Protein AF-0000000080741325 (afdb_homodimer)

Structure (mmCIF, N/CA/C/O backbone):
data_AF-0000000080741325-model_v1
#
loop_
_entity.id
_entity.type
_entity.pdbx_description
1 polymer 'Fucose-specific lectin'
#
loop_
_atom_site.group_PDB
_atom_site.id
_atom_site.type_symbol
_atom_site.label_atom_id
_atom_site.label_alt_id
_atom_site.label_comp_id
_atom_site.label_asym_id
_atom_site.label_entity_id
_atom_site.label_seq_id
_atom_site.pdbx_PDB_ins_code
_atom_site.Cartn_x
_atom_site.Cartn_y
_atom_site.Cartn_z
_atom_site.occupancy
_atom_site.B_iso_or_equiv
_atom_site.auth_seq_id
_atom_site.auth_comp_id
_atom_site.auth_asym_id
_atom_site.auth_atom_id
_atom_site.pdbx_PDB_model_num
ATOM 1 N N . MET A 1 1 ? -2.045 -1.582 7.844 1 96.25 1 MET A N 1
ATOM 2 C CA . MET A 1 1 ? -2.924 -0.639 7.156 1 96.25 1 MET A CA 1
ATOM 3 C C . MET A 1 1 ? -2.514 -0.473 5.699 1 96.25 1 MET A C 1
ATOM 5 O O . MET A 1 1 ? -1.326 -0.535 5.371 1 96.25 1 MET A O 1
ATOM 9 N N . VAL A 1 2 ? -3.506 -0.343 4.793 1 97.94 2 VAL A N 1
ATOM 10 C CA . VAL A 1 2 ? -3.248 -0.13 3.375 1 97.94 2 VAL A CA 1
ATOM 11 C C . VAL A 1 2 ? -4.367 0.713 2.766 1 97.94 2 VAL A C 1
ATOM 13 O O . VAL A 1 2 ? -5.539 0.524 3.092 1 97.94 2 VAL A O 1
ATOM 16 N N . ALA A 1 3 ? -3.984 1.661 1.901 1 97.94 3 ALA A N 1
ATOM 17 C CA . ALA A 1 3 ? -4.941 2.547 1.243 1 97.94 3 ALA A CA 1
ATOM 18 C C . ALA A 1 3 ? -4.891 2.379 -0.272 1 97.94 3 ALA A C 1
ATOM 20 O O . ALA A 1 3 ? -3.811 2.273 -0.856 1 97.94 3 ALA A O 1
ATOM 21 N N . VAL A 1 4 ? -6.035 2.359 -0.855 1 96 4 VAL A N 1
ATOM 22 C CA . VAL A 1 4 ? -6.094 2.256 -2.311 1 96 4 VAL A CA 1
ATOM 23 C C . VAL A 1 4 ? -7.023 3.33 -2.867 1 96 4 VAL A C 1
ATOM 25 O O . VAL A 1 4 ? -8 3.709 -2.221 1 96 4 VAL A O 1
ATOM 28 N N . ALA A 1 5 ? -6.711 3.766 -4.023 1 90.75 5 ALA A N 1
ATOM 29 C CA . ALA A 1 5 ? -7.555 4.73 -4.727 1 90.75 5 ALA A CA 1
ATOM 30 C C . ALA A 1 5 ? -8.477 4.027 -5.723 1 90.75 5 ALA A C 1
ATOM 32 O O . ALA A 1 5 ? -8.031 3.164 -6.484 1 90.75 5 ALA A O 1
ATOM 33 N N . GLN A 1 6 ? -9.688 4.48 -5.699 1 88.62 6 GLN A N 1
ATOM 34 C CA . GLN A 1 6 ? -10.656 3.99 -6.68 1 88.62 6 GLN A CA 1
ATOM 35 C C . GLN A 1 6 ? -10.695 4.891 -7.91 1 88.62 6 GLN A C 1
ATOM 37 O O . GLN A 1 6 ? -10.086 5.961 -7.922 1 88.62 6 GLN A O 1
ATOM 42 N N . ASN A 1 7 ? -11.383 4.449 -8.898 1 81.12 7 ASN A N 1
ATOM 43 C CA . ASN A 1 7 ? -11.422 5.172 -10.164 1 81.12 7 ASN A CA 1
ATOM 44 C C . ASN A 1 7 ? -12.031 6.562 -9.992 1 81.12 7 ASN A C 1
ATOM 46 O O . ASN A 1 7 ? -11.672 7.492 -10.719 1 81.12 7 ASN A O 1
ATOM 50 N N . ASP A 1 8 ? -12.883 6.668 -9.086 1 82.12 8 ASP A N 1
ATOM 51 C CA . ASP A 1 8 ? -13.562 7.945 -8.898 1 82.12 8 ASP A CA 1
ATOM 52 C C . ASP A 1 8 ? -12.742 8.883 -8.016 1 82.12 8 ASP A C 1
ATOM 54 O O . ASP A 1 8 ? -13.18 9.992 -7.699 1 82.12 8 ASP A O 1
ATOM 58 N N . GLY A 1 9 ? -11.617 8.383 -7.562 1 84.19 9 GLY A N 1
ATOM 59 C CA . GLY A 1 9 ? -10.75 9.203 -6.734 1 84.19 9 GLY A CA 1
ATOM 60 C C . GLY A 1 9 ? -10.945 8.969 -5.246 1 84.19 9 GLY A C 1
ATOM 61 O O . GLY A 1 9 ? -10.133 9.414 -4.434 1 84.19 9 GLY A O 1
ATOM 62 N N . ASN A 1 10 ? -11.992 8.258 -4.914 1 90 10 ASN A N 1
ATOM 63 C CA . ASN A 1 10 ? -12.203 7.934 -3.506 1 90 10 ASN A CA 1
ATOM 64 C C . ASN A 1 10 ? -11.172 6.93 -3.002 1 90 10 ASN A C 1
ATOM 66 O O . ASN A 1 10 ? -10.602 6.176 -3.791 1 90 10 ASN A O 1
ATOM 70 N N . THR A 1 11 ? -10.969 7.027 -1.754 1 94.75 11 THR A N 1
ATOM 71 C CA . THR A 1 11 ? -9.984 6.145 -1.136 1 94.75 11 THR A CA 1
ATOM 72 C C . THR A 1 11 ? -10.672 5.098 -0.259 1 94.75 11 THR A C 1
ATOM 74 O O . THR A 1 11 ? -11.633 5.41 0.445 1 94.75 11 THR A O 1
ATOM 77 N N . ILE A 1 12 ? -10.227 3.91 -0.344 1 97.5 12 ILE A N 1
ATOM 78 C CA . ILE A 1 12 ? -10.531 2.902 0.667 1 97.5 12 ILE A CA 1
ATOM 79 C C . ILE A 1 12 ? -9.297 2.656 1.534 1 97.5 12 ILE A C 1
ATOM 81 O O . ILE A 1 12 ? -8.211 2.379 1.018 1 97.5 12 ILE A O 1
ATOM 85 N N . LEU A 1 13 ? -9.469 2.812 2.82 1 98.19 13 LEU A N 1
ATOM 86 C CA . LEU A 1 13 ? -8.438 2.508 3.807 1 98.19 13 LEU A CA 1
ATOM 87 C C . LEU A 1 13 ? -8.766 1.222 4.559 1 98.19 13 LEU A C 1
ATOM 89 O O . LEU A 1 13 ? -9.797 1.138 5.23 1 98.19 13 LEU A O 1
ATOM 93 N N . PHE A 1 14 ? -7.891 0.219 4.438 1 98.31 14 PHE A N 1
ATOM 94 C CA . PHE A 1 14 ? -8.07 -1.038 5.156 1 98.31 14 PHE A CA 1
ATOM 95 C C . PHE A 1 14 ? -7.164 -1.095 6.379 1 98.31 14 PHE A C 1
ATOM 97 O O . PHE A 1 14 ? -6.012 -0.655 6.328 1 98.31 14 PHE A O 1
ATOM 104 N N . GLN A 1 15 ? -7.645 -1.675 7.43 1 96.88 15 GLN A N 1
ATOM 105 C CA . GLN A 1 15 ? -6.828 -1.908 8.617 1 96.88 15 GLN A CA 1
ATOM 106 C C . GLN A 1 15 ? -7.262 -3.178 9.344 1 96.88 15 GLN A C 1
ATOM 108 O O . GLN A 1 15 ? -8.352 -3.703 9.094 1 96.88 15 GLN A O 1
ATOM 113 N N . VAL A 1 16 ? -6.363 -3.652 10.109 1 96.56 16 VAL A N 1
ATOM 114 C CA . VAL A 1 16 ? -6.66 -4.762 11.016 1 96.56 16 VAL A CA 1
ATOM 115 C C . VAL A 1 16 ? -6.918 -4.23 12.422 1 96.56 16 VAL A C 1
ATOM 117 O O . VAL A 1 16 ? -6.09 -3.508 12.977 1 96.56 16 VAL A O 1
ATOM 120 N N . ASN A 1 17 ? -8.07 -4.527 12.961 1 94.06 17 ASN A N 1
ATOM 121 C CA . ASN A 1 17 ? -8.375 -4.008 14.289 1 94.06 17 ASN A CA 1
ATOM 122 C C . ASN A 1 17 ? -7.836 -4.926 15.383 1 94.06 17 ASN A C 1
ATOM 124 O O . ASN A 1 17 ? -7.129 -5.895 15.102 1 94.06 17 ASN A O 1
ATOM 128 N N . LYS A 1 18 ? -8.148 -4.594 16.594 1 92.06 18 LYS A N 1
ATOM 129 C CA . LYS A 1 18 ? -7.586 -5.289 17.75 1 92.06 18 LYS A CA 1
ATOM 130 C C . LYS A 1 18 ? -8.07 -6.734 17.812 1 92.06 18 LYS A C 1
ATOM 132 O O . LYS A 1 18 ? -7.434 -7.582 18.453 1 92.06 18 LYS A O 1
ATOM 137 N N . ASN A 1 19 ? -9.219 -7.027 17.219 1 95.94 19 ASN A N 1
ATOM 138 C CA . ASN A 1 19 ? -9.758 -8.383 17.188 1 95.94 19 ASN A CA 1
ATOM 139 C C . ASN A 1 19 ? -9.266 -9.148 15.961 1 95.94 19 ASN A C 1
ATOM 141 O O . ASN A 1 19 ? -9.812 -10.203 15.625 1 95.94 19 ASN A O 1
ATOM 145 N N . PHE A 1 20 ? -8.359 -8.562 15.219 1 97.56 20 PHE A N 1
ATOM 146 C CA . PHE A 1 20 ? -7.727 -9.148 14.039 1 97.56 20 PHE A CA 1
ATOM 147 C C . PHE A 1 20 ? -8.727 -9.242 12.891 1 97.56 20 PHE A C 1
ATOM 149 O O . PHE A 1 20 ? -8.594 -10.109 12.016 1 97.56 20 PHE A O 1
ATOM 156 N N . GLU A 1 21 ? -9.758 -8.398 13 1 98.38 21 GLU A N 1
ATOM 157 C CA . GLU A 1 21 ? -10.68 -8.281 11.875 1 98.38 21 GLU A CA 1
ATOM 158 C C . GLU A 1 21 ? -10.203 -7.223 10.883 1 98.38 21 GLU A C 1
ATOM 160 O O . GLU A 1 21 ? -9.641 -6.199 11.273 1 98.38 21 GLU A O 1
ATOM 165 N N . ILE A 1 22 ? -10.461 -7.492 9.609 1 98.5 22 ILE A N 1
ATOM 166 C CA . ILE A 1 22 ? -10.227 -6.453 8.609 1 98.5 22 ILE A CA 1
ATOM 167 C C . ILE A 1 22 ? -11.398 -5.469 8.617 1 98.5 22 ILE A C 1
ATOM 169 O O . ILE A 1 22 ? -12.547 -5.859 8.406 1 98.5 22 ILE A O 1
ATOM 173 N N . ILE A 1 23 ? -11.133 -4.277 8.898 1 97.94 23 ILE A N 1
ATOM 174 C CA . ILE A 1 23 ? -12.094 -3.191 8.758 1 97.94 23 ILE A CA 1
ATOM 175 C C . ILE A 1 23 ? -11.633 -2.225 7.668 1 97.94 23 ILE A C 1
ATOM 177 O O . ILE A 1 23 ? -10.469 -2.252 7.262 1 97.94 23 ILE A O 1
ATOM 181 N N . PHE A 1 24 ? -12.594 -1.422 7.172 1 97.94 24 PHE A N 1
ATOM 182 C CA . PHE A 1 24 ? -12.172 -0.472 6.148 1 97.94 24 PHE A CA 1
ATOM 183 C C . PHE A 1 24 ? -13.008 0.8 6.215 1 97.94 24 PHE A C 1
ATOM 185 O O . PHE A 1 24 ? -14.148 0.777 6.691 1 97.94 24 PHE A O 1
ATOM 192 N N . TYR A 1 25 ? -12.359 1.88 5.848 1 96.94 25 TYR A N 1
ATOM 193 C CA . TYR A 1 25 ? -12.93 3.209 5.684 1 96.94 25 TYR A CA 1
ATOM 194 C C . TYR A 1 25 ? -13.023 3.59 4.211 1 96.94 25 TYR A C 1
ATOM 196 O O . TYR A 1 25 ? -12.047 3.455 3.469 1 96.94 25 TYR A O 1
ATOM 204 N N . GLU A 1 26 ? -14.133 4.035 3.797 1 95.88 26 GLU A N 1
ATOM 205 C CA . GLU A 1 26 ? -14.281 4.5 2.42 1 95.88 26 GLU A CA 1
ATOM 206 C C . GLU A 1 26 ? -14.695 5.969 2.377 1 95.88 26 GLU A C 1
ATOM 208 O O . GLU A 1 26 ? -15.719 6.348 2.949 1 95.88 26 GLU A O 1
ATOM 213 N N . SER A 1 27 ? -13.859 6.691 1.732 1 93.94 27 SER A N 1
ATOM 214 C CA . SER A 1 27 ? -14.188 8.109 1.634 1 93.94 27 SER A CA 1
ATOM 215 C C . SER A 1 27 ? -15.391 8.336 0.727 1 93.94 27 SER A C 1
ATOM 217 O O . SER A 1 27 ? -15.664 7.539 -0.172 1 93.94 27 SER A O 1
ATOM 219 N N . ARG A 1 28 ? -16.016 9.477 0.901 1 92.06 28 ARG A N 1
ATOM 220 C CA . ARG A 1 28 ? -17.172 9.844 0.093 1 92.06 28 ARG A CA 1
ATOM 221 C C . ARG A 1 28 ? -16.797 10.844 -0.992 1 92.06 28 ARG A C 1
ATOM 223 O O . ARG A 1 28 ? -17.547 11.039 -1.952 1 92.06 28 ARG A O 1
ATOM 230 N N . THR A 1 29 ? -15.695 11.492 -0.729 1 88.44 29 THR A N 1
ATOM 231 C CA . THR A 1 29 ? -15.148 12.453 -1.687 1 88.44 29 THR A CA 1
ATOM 232 C C . THR A 1 29 ? -13.656 12.211 -1.908 1 88.44 29 THR A C 1
ATOM 234 O O . THR A 1 29 ? -12.977 11.672 -1.032 1 88.44 29 THR A O 1
ATOM 237 N N . PRO A 1 30 ? -13.156 12.578 -3.061 1 86.25 30 PRO A N 1
ATOM 238 C CA . PRO A 1 30 ? -11.727 12.383 -3.34 1 86.25 30 PRO A CA 1
ATOM 239 C C . PRO A 1 30 ? -10.836 13.336 -2.541 1 86.25 30 PRO A C 1
ATOM 241 O O . PRO A 1 30 ? -9.633 13.094 -2.416 1 86.25 30 PRO A O 1
ATOM 244 N N . SER A 1 31 ? -11.422 14.344 -1.976 1 85.31 31 SER A N 1
ATOM 245 C CA . SER A 1 31 ? -10.641 15.398 -1.337 1 85.31 31 SER A CA 1
ATOM 246 C C . SER A 1 31 ? -10.977 15.516 0.146 1 85.31 31 SER A C 1
ATOM 248 O O . SER A 1 31 ? -12.141 15.359 0.538 1 85.31 31 SER A O 1
ATOM 250 N N . GLU A 1 32 ? -9.914 15.773 0.957 1 88.94 32 GLU A N 1
ATOM 251 C CA . GLU A 1 32 ? -10.109 15.984 2.389 1 88.94 32 GLU A CA 1
ATOM 252 C C . GLU A 1 32 ? -10.367 17.453 2.703 1 88.94 32 GLU A C 1
ATOM 254 O O . GLU A 1 32 ? -10.492 17.828 3.871 1 88.94 32 GLU A O 1
ATOM 259 N N . ARG A 1 33 ? -10.477 18.219 1.76 1 82.31 33 ARG A N 1
ATOM 260 C CA . ARG A 1 33 ? -10.68 19.656 1.955 1 82.31 33 ARG A CA 1
ATOM 261 C C . ARG A 1 33 ? -12.078 19.938 2.5 1 82.31 33 ARG A C 1
ATOM 263 O O . ARG A 1 33 ? -12.93 19.047 2.521 1 82.31 33 ARG A O 1
ATOM 270 N N . ILE A 1 34 ? -12.234 21.125 2.869 1 79.69 34 ILE A N 1
ATOM 271 C CA . ILE A 1 34 ? -13.516 21.562 3.414 1 79.69 34 ILE A CA 1
ATOM 272 C C . ILE A 1 34 ? -14.5 21.828 2.273 1 79.69 34 ILE A C 1
ATOM 274 O O . ILE A 1 34 ? -14.133 22.438 1.261 1 79.69 34 ILE A O 1
ATOM 278 N N . PRO A 1 35 ? -15.695 21.281 2.475 1 80.12 35 PRO A N 1
ATOM 279 C CA . PRO A 1 35 ? -16.188 20.547 3.643 1 80.12 35 PRO A CA 1
ATOM 280 C C . PRO A 1 35 ? -15.742 19.094 3.66 1 80.12 35 PRO A C 1
ATOM 282 O O . PRO A 1 35 ? -15.656 18.453 2.605 1 80.12 35 PRO A O 1
ATOM 285 N N . ARG A 1 36 ? -15.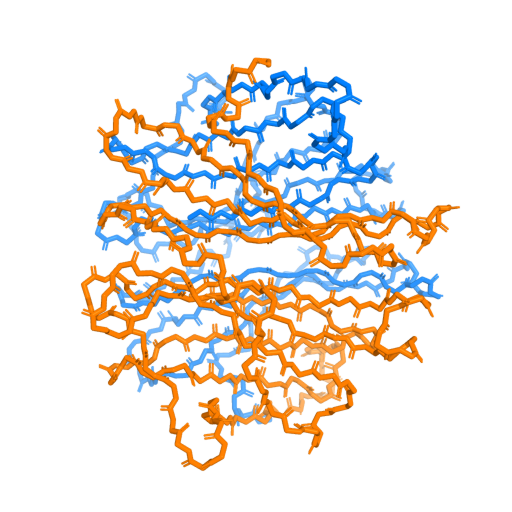562 18.719 4.906 1 83.12 36 ARG A N 1
ATOM 286 C CA . ARG A 1 36 ? -15.18 17.328 5.121 1 83.12 36 ARG A CA 1
ATOM 287 C C . ARG A 1 36 ? -16.406 16.422 5.176 1 83.12 36 ARG A C 1
ATOM 289 O O . ARG A 1 36 ? -17.438 16.797 5.734 1 83.12 36 ARG A O 1
ATOM 296 N N . LYS A 1 37 ? -16.203 15.312 4.516 1 90.94 37 LYS A N 1
ATOM 297 C CA . LYS A 1 37 ? -17.219 14.266 4.652 1 90.94 37 LYS A CA 1
ATOM 298 C C . LYS A 1 37 ? -16.656 13.055 5.391 1 90.94 37 LYS A C 1
ATOM 300 O O . LYS A 1 37 ? -15.523 12.648 5.156 1 90.94 37 LYS A O 1
ATOM 305 N N . LYS A 1 38 ? -17.484 12.57 6.309 1 94.12 38 LYS A N 1
ATOM 306 C CA . LYS A 1 38 ? -17.031 11.414 7.074 1 94.12 38 LYS A CA 1
ATOM 307 C C . LYS A 1 38 ? -16.859 10.195 6.176 1 94.12 38 LYS A C 1
ATOM 309 O O . LYS A 1 38 ? -17.625 9.984 5.242 1 94.12 38 LYS A O 1
ATOM 314 N N . TYR A 1 39 ? -15.898 9.398 6.504 1 96.19 39 TYR A N 1
ATOM 315 C CA . TYR A 1 39 ? -15.734 8.109 5.832 1 96.19 39 TYR A CA 1
ATOM 316 C C . TYR A 1 39 ? -16.797 7.113 6.309 1 96.19 39 TYR A C 1
ATOM 318 O O . TYR A 1 39 ? -17.141 7.094 7.488 1 96.19 39 TYR A O 1
ATOM 326 N N . ASP A 1 40 ? -17.266 6.305 5.367 1 94.56 40 ASP A N 1
ATOM 327 C CA . ASP A 1 40 ? -18.031 5.129 5.781 1 94.56 40 ASP A CA 1
ATOM 328 C C . ASP A 1 40 ? -17.109 4.062 6.379 1 94.56 40 ASP A C 1
ATOM 330 O O . ASP A 1 40 ? -16.078 3.719 5.789 1 94.56 40 ASP A O 1
ATOM 334 N N . MET A 1 41 ? -17.5 3.635 7.543 1 95.31 41 MET A N 1
ATOM 335 C CA . MET A 1 41 ? -16.719 2.584 8.188 1 95.31 41 MET A CA 1
ATOM 336 C C . MET A 1 41 ? -17.469 1.26 8.18 1 95.31 41 MET A C 1
ATOM 338 O O . MET A 1 41 ? -18.656 1.211 8.516 1 95.31 41 MET A O 1
ATOM 342 N N . ASN A 1 42 ? -16.75 0.197 7.773 1 96.31 42 ASN A N 1
ATOM 343 C CA . ASN A 1 42 ? -17.359 -1.132 7.73 1 96.31 42 ASN A CA 1
ATOM 344 C C . ASN A 1 42 ? -16.344 -2.215 8.109 1 96.31 42 ASN A C 1
ATOM 346 O O . ASN A 1 42 ? -15.141 -1.993 8.039 1 96.31 42 ASN A O 1
ATOM 350 N N . THR A 1 43 ? -16.875 -3.316 8.602 1 97.5 43 THR A N 1
ATOM 351 C CA . THR A 1 43 ? -16.078 -4.535 8.734 1 97.5 43 THR A CA 1
ATOM 352 C C . THR A 1 43 ? -16.156 -5.371 7.457 1 97.5 43 THR A C 1
ATOM 354 O O . THR A 1 43 ? -17.234 -5.523 6.875 1 97.5 43 THR A O 1
ATOM 357 N N . LEU A 1 44 ? -15.039 -5.812 6.996 1 98.5 44 LEU A N 1
ATOM 358 C CA . LEU A 1 44 ? -15.039 -6.652 5.805 1 98.5 44 LEU A CA 1
ATOM 359 C C . LEU A 1 44 ? -15.641 -8.016 6.102 1 98.5 44 LEU A C 1
ATOM 361 O O . LEU A 1 44 ? -15.133 -8.75 6.953 1 98.5 44 LEU A O 1
ATOM 365 N N . LYS A 1 45 ? -16.719 -8.328 5.367 1 98.38 45 LYS A N 1
ATOM 366 C CA . LYS A 1 45 ? -17.438 -9.578 5.602 1 98.38 45 LYS A CA 1
ATOM 367 C C . LYS A 1 45 ? -17.688 -10.32 4.293 1 98.38 45 LYS A C 1
ATOM 369 O O . LYS A 1 45 ? -17.922 -9.703 3.254 1 98.38 45 LYS A O 1
ATOM 374 N N . ILE A 1 46 ? -17.625 -11.562 4.383 1 98.12 46 ILE A N 1
ATOM 375 C CA . ILE A 1 46 ? -18.109 -12.445 3.33 1 98.12 46 ILE A CA 1
ATOM 376 C C . ILE A 1 46 ? -19.281 -13.289 3.859 1 98.12 46 ILE A C 1
ATOM 378 O O . ILE A 1 46 ? -19.141 -13.984 4.867 1 98.12 46 ILE A O 1
ATOM 382 N N . LYS A 1 47 ? -20.375 -13.172 3.193 1 96.5 47 LYS A N 1
ATOM 383 C CA . LYS A 1 47 ? -21.594 -13.875 3.598 1 96.5 47 LYS A CA 1
ATOM 384 C C . LYS A 1 47 ? -21.875 -13.664 5.078 1 96.5 47 LYS A C 1
ATOM 386 O O . LYS A 1 47 ? -22.125 -14.625 5.812 1 96.5 47 LYS A O 1
ATOM 391 N N . GLY A 1 48 ? -21.688 -12.484 5.547 1 95.25 48 GLY A N 1
ATOM 392 C CA . GLY A 1 48 ? -22.078 -12.078 6.887 1 95.25 48 GLY A CA 1
ATOM 393 C C . GLY A 1 48 ? -21.016 -12.375 7.934 1 95.25 48 GLY A C 1
ATOM 394 O O . GLY A 1 48 ? -21.156 -11.992 9.094 1 95.25 48 GLY A O 1
ATOM 395 N N . LYS A 1 49 ? -20 -12.992 7.551 1 97.81 49 LYS A N 1
ATOM 396 C CA . LYS A 1 49 ? -18.953 -13.344 8.508 1 97.81 49 LYS A CA 1
ATOM 397 C C . LYS A 1 49 ? -17.734 -12.422 8.352 1 97.81 49 LYS A C 1
ATOM 399 O O . LYS A 1 49 ? -17.203 -12.266 7.254 1 97.81 49 LYS A O 1
ATOM 404 N N . SER A 1 50 ? -17.312 -11.891 9.445 1 98.38 50 SER A N 1
ATOM 405 C CA . SER A 1 50 ? -16.141 -11.008 9.422 1 98.38 50 SER A CA 1
ATOM 406 C C . SER A 1 50 ? -14.875 -11.781 9.055 1 98.38 50 SER A C 1
ATOM 408 O O . SER A 1 50 ? -14.703 -12.93 9.469 1 98.38 50 SER A O 1
ATOM 410 N N . ILE A 1 51 ? -13.992 -11.172 8.367 1 98.75 51 ILE A N 1
ATOM 411 C CA . ILE A 1 51 ? -12.727 -11.781 7.977 1 98.75 51 ILE A CA 1
ATOM 412 C C . ILE A 1 51 ? -11.656 -11.453 9.016 1 98.75 51 ILE A C 1
ATOM 414 O O . ILE A 1 51 ? -11.383 -10.281 9.289 1 98.75 51 ILE A O 1
ATOM 418 N N . LYS A 1 52 ? -11.102 -12.453 9.539 1 98.62 52 LYS A N 1
ATOM 419 C CA . LYS A 1 52 ? -10.016 -12.297 10.5 1 98.62 52 LYS A CA 1
ATOM 420 C C . LYS A 1 52 ? -8.68 -12.711 9.891 1 98.62 52 LYS A C 1
ATOM 422 O O . LYS A 1 52 ? -8.602 -13.688 9.148 1 98.62 52 LYS A O 1
ATOM 427 N N . VAL A 1 53 ? -7.668 -11.984 10.227 1 98.69 53 VAL A N 1
ATOM 428 C CA . VAL A 1 53 ? -6.324 -12.297 9.75 1 98.69 53 VAL A CA 1
ATOM 429 C C . VAL A 1 53 ? -5.586 -13.125 10.797 1 98.69 53 VAL A C 1
ATOM 431 O O . VAL A 1 53 ? -6.102 -13.359 11.891 1 98.69 53 VAL A O 1
ATOM 434 N N . ASN A 1 54 ? -4.426 -13.602 10.414 1 98.62 54 ASN A N 1
ATOM 435 C CA . ASN A 1 54 ? -3.584 -14.375 11.32 1 98.62 54 ASN A CA 1
ATOM 436 C C . ASN A 1 54 ? -3.072 -13.516 12.477 1 98.62 54 ASN A C 1
ATOM 438 O O . ASN A 1 54 ? -2.404 -12.508 12.25 1 98.62 54 ASN A O 1
ATOM 442 N N . PRO A 1 55 ? -3.332 -13.891 13.68 1 97.5 55 PRO A N 1
ATOM 443 C CA . PRO A 1 55 ? -2.902 -13.055 14.805 1 97.5 55 PRO A CA 1
ATOM 444 C C . PRO A 1 55 ? -1.383 -12.969 14.93 1 97.5 55 PRO A C 1
ATOM 446 O O . PRO A 1 55 ? -0.86 -12.008 15.5 1 97.5 55 PRO A O 1
ATOM 449 N N . LYS A 1 56 ? -0.672 -13.898 14.453 1 96.31 56 LYS A N 1
ATOM 450 C CA . LYS A 1 56 ? 0.784 -13.898 14.562 1 96.31 56 LYS A CA 1
ATOM 451 C C . LYS A 1 56 ? 1.424 -13.086 13.445 1 96.31 56 LYS A C 1
ATOM 453 O O . LYS A 1 56 ? 2.602 -12.727 13.523 1 96.31 56 LYS A O 1
ATOM 458 N N . LEU A 1 57 ? 0.691 -12.867 12.391 1 96.75 57 LEU A N 1
ATOM 459 C CA . LEU A 1 57 ? 1.137 -12.094 11.234 1 96.75 57 LEU A CA 1
ATOM 460 C C . LEU A 1 57 ? -0.016 -11.289 10.641 1 96.75 57 LEU A C 1
ATOM 462 O O . LEU A 1 57 ? -0.47 -11.586 9.531 1 96.75 57 LEU A O 1
ATOM 466 N N . PRO A 1 58 ? -0.532 -10.297 11.359 1 97.19 58 PRO A N 1
ATOM 467 C CA . PRO A 1 58 ? -1.746 -9.57 10.977 1 97.19 58 PRO A CA 1
ATOM 468 C C . PRO A 1 58 ? -1.485 -8.484 9.938 1 97.19 58 PRO A C 1
ATOM 470 O O . PRO A 1 58 ? -1.763 -7.309 10.18 1 97.19 58 PRO A O 1
ATOM 473 N N . ILE A 1 59 ? -1.049 -8.859 8.758 1 97.12 59 ILE A N 1
ATOM 474 C CA . ILE A 1 59 ? -0.69 -7.922 7.703 1 97.12 59 ILE A CA 1
ATOM 475 C C . ILE A 1 59 ? -1.661 -8.062 6.531 1 97.12 59 ILE A C 1
ATOM 477 O O . ILE A 1 59 ? -2.209 -9.148 6.301 1 97.12 59 ILE A O 1
ATOM 481 N N . ILE A 1 60 ? -1.933 -6.977 5.867 1 98.56 60 ILE A N 1
ATOM 482 C CA . ILE A 1 60 ? -2.826 -6.938 4.715 1 98.56 60 ILE A CA 1
ATOM 483 C C . ILE A 1 60 ? -2.225 -6.051 3.627 1 98.56 60 ILE A C 1
ATOM 485 O O . ILE A 1 60 ? -1.324 -5.254 3.895 1 98.56 60 ILE A O 1
ATOM 489 N N . SER A 1 61 ? -2.613 -6.223 2.465 1 98.75 61 SER A N 1
ATOM 490 C CA . SER A 1 61 ? -2.361 -5.375 1.306 1 98.75 61 SER A CA 1
ATOM 491 C C . SER A 1 61 ? -3.564 -5.344 0.371 1 98.75 61 SER A C 1
ATOM 493 O O . SER A 1 61 ? -4.523 -6.098 0.557 1 98.75 61 SER A O 1
ATOM 495 N N . ALA A 1 62 ? -3.562 -4.457 -0.562 1 98.56 62 ALA A N 1
ATOM 496 C CA . ALA A 1 62 ? -4.734 -4.32 -1.426 1 98.56 62 ALA A CA 1
ATOM 497 C C . ALA A 1 62 ? -4.375 -3.615 -2.73 1 98.56 62 ALA A C 1
ATOM 499 O O . ALA A 1 62 ? -3.363 -2.91 -2.803 1 98.56 62 ALA A O 1
ATOM 500 N N . VAL A 1 63 ? -5.125 -3.838 -3.707 1 96.62 63 VAL A N 1
ATOM 501 C CA . VAL A 1 63 ? -5.047 -3.125 -4.977 1 96.62 63 VAL A CA 1
ATOM 502 C C . VAL A 1 63 ? -6.449 -2.742 -5.445 1 96.62 63 VAL A C 1
ATOM 504 O O . VAL A 1 63 ? -7.434 -3.379 -5.062 1 96.62 63 VAL A O 1
ATOM 507 N N . ALA A 1 64 ? -6.59 -1.729 -6.191 1 94.81 64 ALA A N 1
ATOM 508 C CA . ALA A 1 64 ? -7.809 -1.29 -6.871 1 94.81 64 ALA A CA 1
ATOM 509 C C . ALA A 1 64 ? -7.523 -0.928 -8.328 1 94.81 64 ALA A C 1
ATOM 511 O O . ALA A 1 64 ? -6.531 -0.263 -8.625 1 94.81 64 ALA A O 1
ATOM 512 N N . PHE A 1 65 ? -8.336 -1.414 -9.211 1 91.38 65 PHE A N 1
ATOM 513 C CA . PHE A 1 65 ? -8.117 -1.139 -10.625 1 91.38 65 PHE A CA 1
ATOM 514 C C . PHE A 1 65 ? -9.359 -1.454 -11.438 1 91.38 65 PHE A C 1
ATOM 516 O O . PHE A 1 65 ? -10.336 -1.985 -10.906 1 91.38 65 PHE A O 1
ATOM 523 N N . THR A 1 66 ? -9.297 -1.04 -12.641 1 90.19 66 THR A N 1
ATOM 524 C CA . THR A 1 66 ? -10.273 -1.408 -13.656 1 90.19 66 THR A CA 1
ATOM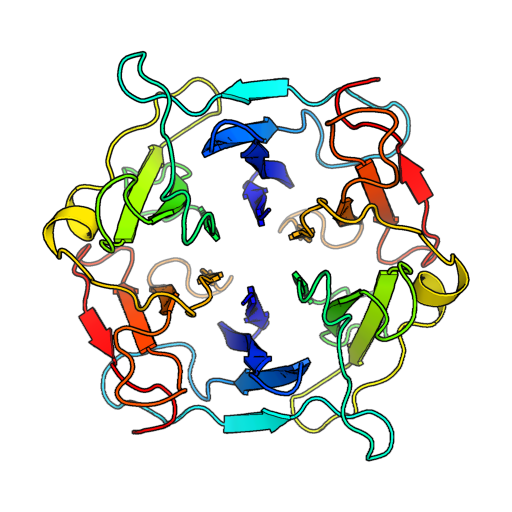 525 C C . THR A 1 66 ? -9.586 -1.987 -14.883 1 90.19 66 THR A C 1
ATOM 527 O O . THR A 1 66 ? -8.516 -1.521 -15.281 1 90.19 66 THR A O 1
ATOM 530 N N . HIS A 1 67 ? -10.141 -3.018 -15.406 1 88.75 67 HIS A N 1
ATOM 531 C CA . HIS A 1 67 ? -9.641 -3.629 -16.625 1 88.75 67 HIS A CA 1
ATOM 532 C C . HIS A 1 67 ? -10.789 -3.943 -17.594 1 88.75 67 HIS A C 1
ATOM 534 O O . HIS A 1 67 ? -11.758 -4.598 -17.219 1 88.75 67 HIS A O 1
ATOM 540 N N . PRO A 1 68 ? -10.625 -3.484 -18.797 1 86.69 68 PRO A N 1
ATOM 541 C CA . PRO A 1 68 ? -11.75 -3.645 -19.719 1 86.69 68 PRO A CA 1
ATOM 542 C C . PRO A 1 68 ? -12.109 -5.109 -19.969 1 86.69 68 PRO A C 1
ATOM 544 O O . PRO A 1 68 ? -13.266 -5.426 -20.234 1 86.69 68 PRO A O 1
ATOM 547 N N . GLU A 1 69 ? -11.203 -6.016 -19.828 1 85.25 69 GLU A N 1
ATOM 548 C CA . GLU A 1 69 ? -11.438 -7.418 -20.172 1 85.25 69 GLU A CA 1
ATOM 549 C C . GLU A 1 69 ? -11.523 -8.281 -18.906 1 85.25 69 GLU A C 1
ATOM 551 O O . GLU A 1 69 ? -11.508 -9.508 -19 1 85.25 69 GLU A O 1
ATOM 556 N N . SER A 1 70 ? -11.539 -7.668 -17.781 1 85.75 70 SER A N 1
ATOM 557 C CA . SER A 1 70 ? -11.633 -8.391 -16.516 1 85.75 70 SER A CA 1
ATOM 558 C C . SER A 1 70 ? -12.891 -7.992 -15.75 1 85.75 70 SER A C 1
ATOM 560 O O . SER A 1 70 ? -13.188 -6.805 -15.602 1 85.75 70 SER A O 1
ATOM 562 N N . CYS A 1 71 ? -13.617 -9.023 -15.305 1 89.94 71 CYS A N 1
ATOM 563 C CA . CYS A 1 71 ? -14.82 -8.844 -14.5 1 89.94 71 CYS A CA 1
ATOM 564 C C . CYS A 1 71 ? -15.805 -7.898 -15.188 1 89.94 71 CYS A C 1
ATOM 566 O O . CYS A 1 71 ? -16.344 -6.988 -14.555 1 89.94 71 CYS A O 1
ATOM 568 N N . GLY A 1 72 ? -15.938 -8.031 -16.547 1 87.81 72 GLY A N 1
ATOM 569 C CA . GLY A 1 72 ? -16.891 -7.262 -17.328 1 87.81 72 GLY A CA 1
ATOM 570 C C . GLY A 1 72 ? -16.547 -5.785 -17.422 1 87.81 72 GLY A C 1
ATOM 571 O O . GLY A 1 72 ? -17.422 -4.941 -17.578 1 87.81 72 GLY A O 1
ATOM 572 N N . GLY A 1 73 ? -15.289 -5.48 -17.188 1 89.19 73 GLY A N 1
ATOM 573 C CA . GLY A 1 73 ? -14.867 -4.094 -17.25 1 89.19 73 GLY A CA 1
ATOM 574 C C . GLY A 1 73 ? -15.18 -3.305 -16 1 89.19 73 GLY A C 1
ATOM 575 O O . GLY A 1 73 ? -15.016 -2.084 -15.969 1 89.19 73 GLY A O 1
ATOM 576 N N . ARG A 1 74 ? -15.633 -3.979 -15.016 1 93.19 74 ARG A N 1
ATOM 577 C CA . ARG A 1 74 ? -16.016 -3.314 -13.773 1 93.19 74 ARG A CA 1
ATOM 578 C C . ARG A 1 74 ? -14.812 -3.098 -12.867 1 93.19 74 ARG A C 1
ATOM 580 O O . ARG A 1 74 ? -13.82 -3.82 -12.961 1 93.19 74 ARG A O 1
ATOM 587 N N . ALA A 1 75 ? -14.891 -2.059 -11.953 1 93.69 75 ALA A N 1
ATOM 588 C CA . ALA A 1 75 ? -13.836 -1.784 -10.977 1 93.69 75 ALA A CA 1
ATOM 589 C C . ALA A 1 75 ? -13.688 -2.938 -9.992 1 93.69 75 ALA A C 1
ATOM 591 O O . ALA A 1 75 ? -14.68 -3.561 -9.602 1 93.69 75 ALA A O 1
ATOM 592 N N . GLN A 1 76 ? -12.445 -3.152 -9.602 1 94.94 76 GLN A N 1
ATOM 593 C CA . GLN A 1 76 ? -12.156 -4.215 -8.641 1 94.94 76 GLN A CA 1
ATOM 594 C C . GLN A 1 76 ? -11.312 -3.697 -7.48 1 94.94 76 GLN A C 1
ATOM 596 O O . GLN A 1 76 ? -10.43 -2.859 -7.676 1 94.94 76 GLN A O 1
ATOM 601 N N . VAL A 1 77 ? -11.625 -4.168 -6.395 1 97.19 77 VAL A N 1
ATOM 602 C CA . VAL A 1 77 ? -10.758 -4.039 -5.23 1 97.19 77 VAL A CA 1
ATOM 603 C C . VAL A 1 77 ? -10.398 -5.426 -4.699 1 97.19 77 VAL A C 1
ATOM 605 O O . VAL A 1 77 ? -11.273 -6.258 -4.465 1 97.19 77 VAL A O 1
ATOM 608 N N . ARG A 1 78 ? -9.125 -5.668 -4.602 1 97.69 78 ARG A N 1
ATOM 609 C CA . ARG A 1 78 ? -8.648 -6.953 -4.098 1 97.69 78 ARG A CA 1
ATOM 610 C C . ARG A 1 78 ? -7.801 -6.766 -2.842 1 97.69 78 ARG A C 1
ATOM 612 O O . ARG A 1 78 ? -6.918 -5.906 -2.801 1 97.69 78 ARG A O 1
ATOM 619 N N . VAL A 1 79 ? -8.125 -7.52 -1.839 1 98.75 79 VAL A N 1
ATOM 620 C CA . VAL A 1 79 ? -7.441 -7.453 -0.553 1 98.75 79 VAL A CA 1
ATOM 621 C C . VAL A 1 79 ? -6.711 -8.766 -0.286 1 98.75 79 VAL A C 1
ATOM 623 O O . VAL A 1 79 ? -7.285 -9.844 -0.439 1 98.75 79 VAL A O 1
ATOM 626 N N . TYR A 1 80 ? -5.473 -8.688 0.077 1 98.88 80 TYR A N 1
ATOM 627 C CA . TYR A 1 80 ? -4.641 -9.844 0.394 1 98.88 80 TYR A CA 1
ATOM 628 C C . TYR A 1 80 ? -4.316 -9.891 1.882 1 98.88 80 TYR A C 1
ATOM 630 O O . TYR A 1 80 ? -4.027 -8.859 2.494 1 98.88 80 TYR A O 1
ATOM 638 N N . TYR A 1 81 ? -4.402 -11.047 2.43 1 98.81 81 TYR A N 1
ATOM 639 C CA . TYR A 1 81 ? -4.16 -11.203 3.857 1 98.81 81 TYR A CA 1
ATOM 640 C C . TYR A 1 81 ? -3.688 -12.617 4.176 1 98.81 81 TYR A C 1
ATOM 642 O O . TYR A 1 81 ? -3.613 -13.469 3.285 1 98.81 81 TYR A O 1
ATOM 650 N N . VAL A 1 82 ? -3.27 -12.797 5.43 1 98.75 82 VAL A N 1
ATOM 651 C CA . VAL A 1 82 ? -2.83 -14.109 5.883 1 98.75 82 VAL A CA 1
ATOM 652 C C . VAL A 1 82 ? -3.979 -14.82 6.598 1 98.75 82 VAL A C 1
ATOM 654 O O . VAL A 1 82 ? -4.594 -14.266 7.508 1 98.75 82 VAL A O 1
ATOM 657 N N . ASP A 1 83 ? -4.215 -16 6.18 1 98.62 83 ASP A N 1
ATOM 658 C CA . ASP A 1 83 ? -5.293 -16.812 6.746 1 98.62 83 ASP A CA 1
ATOM 659 C C . ASP A 1 83 ? -5.207 -16.844 8.266 1 98.62 83 ASP A C 1
ATOM 661 O O . ASP A 1 83 ? -4.121 -16.984 8.828 1 98.62 83 ASP A O 1
ATOM 665 N N . ARG A 1 84 ? -6.332 -16.844 8.906 1 98.38 84 ARG A N 1
ATOM 666 C CA . ARG A 1 84 ? -6.43 -16.734 10.359 1 98.38 84 ARG A CA 1
ATOM 667 C C . ARG A 1 84 ? -5.684 -17.875 11.047 1 98.38 84 ARG A C 1
ATOM 669 O O . ARG A 1 84 ? -5.039 -17.672 12.078 1 98.38 84 ARG A O 1
ATOM 676 N N . ASP A 1 85 ? -5.785 -19.078 10.453 1 97.94 85 ASP A N 1
ATOM 677 C CA . ASP A 1 85 ? -5.363 -20.266 11.18 1 97.94 85 ASP A CA 1
ATOM 678 C C . ASP A 1 85 ? -4.141 -20.906 10.531 1 97.94 85 ASP A C 1
ATOM 680 O O . ASP A 1 85 ? -3.656 -21.938 10.992 1 97.94 85 ASP A O 1
ATOM 684 N N . SER A 1 86 ? -3.766 -20.359 9.461 1 97.88 86 SER A N 1
ATOM 685 C CA . SER A 1 86 ? -2.623 -20.906 8.727 1 97.88 86 SER A CA 1
ATOM 686 C C . SER A 1 86 ? -1.8 -19.797 8.086 1 97.88 86 SER A C 1
ATOM 688 O O . SER A 1 86 ? -2.195 -18.625 8.109 1 97.88 86 SER A O 1
ATOM 690 N N . LEU A 1 87 ? -0.646 -20.188 7.598 1 97.56 87 LEU A N 1
ATOM 691 C CA . LEU A 1 87 ? 0.213 -19.219 6.914 1 97.56 87 LEU A CA 1
ATOM 692 C C . LEU A 1 87 ? -0.002 -19.281 5.406 1 97.56 87 LEU A C 1
ATOM 694 O O . LEU A 1 87 ? 0.961 -19.266 4.637 1 97.56 87 LEU A O 1
ATOM 698 N N . PHE A 1 88 ? -1.248 -19.375 5.023 1 98.38 88 PHE A N 1
ATOM 699 C CA . PHE A 1 88 ? -1.631 -19.25 3.621 1 98.38 88 PHE A CA 1
ATOM 700 C C . PHE A 1 88 ? -2.055 -17.828 3.291 1 98.38 88 PHE A C 1
ATOM 702 O O . PHE A 1 88 ? -2.75 -17.188 4.078 1 98.38 88 PHE A O 1
ATOM 709 N N . LEU A 1 89 ? -1.62 -17.391 2.146 1 98.5 89 LEU A N 1
ATOM 710 C CA . LEU A 1 89 ? -2.141 -16.125 1.628 1 98.5 89 LEU A CA 1
ATOM 711 C C . LEU A 1 89 ? -3.545 -16.312 1.066 1 98.5 89 LEU A C 1
ATOM 713 O O . LEU A 1 89 ? -3.834 -17.312 0.417 1 98.5 89 LEU A O 1
ATOM 717 N N . ARG A 1 90 ? -4.391 -15.336 1.331 1 98.81 90 ARG A N 1
ATOM 718 C CA . ARG A 1 90 ? -5.762 -15.32 0.839 1 98.81 90 ARG A CA 1
ATOM 719 C C . ARG A 1 90 ? -6.086 -13.992 0.163 1 98.81 90 ARG A C 1
ATOM 721 O O . ARG A 1 90 ? -5.461 -12.969 0.459 1 98.81 90 ARG A O 1
ATOM 728 N N . GLU A 1 91 ? -7.043 -14.062 -0.706 1 98.5 91 GLU A N 1
ATOM 729 C CA . GLU A 1 91 ? -7.543 -12.883 -1.413 1 98.5 91 GLU A CA 1
ATOM 730 C C . GLU A 1 91 ? -9.055 -12.75 -1.252 1 98.5 91 GLU A C 1
ATOM 732 O O . GLU A 1 91 ? -9.781 -13.742 -1.316 1 98.5 91 GLU A O 1
ATOM 737 N N . ILE A 1 92 ? -9.484 -11.562 -1.036 1 98.62 92 ILE A N 1
ATOM 738 C CA . ILE A 1 92 ? -10.883 -11.156 -1.107 1 98.62 92 ILE A CA 1
ATOM 739 C C . ILE A 1 92 ? -11.062 -10.109 -2.207 1 98.62 92 ILE A C 1
ATOM 741 O O . ILE A 1 92 ? -10.211 -9.234 -2.381 1 98.62 92 ILE A O 1
ATOM 745 N N . ILE A 1 93 ? -12.195 -10.219 -2.904 1 97.62 93 ILE A N 1
ATOM 746 C CA . ILE A 1 93 ? -12.398 -9.336 -4.051 1 97.62 93 ILE A CA 1
ATOM 747 C C . ILE A 1 93 ? -13.781 -8.703 -3.979 1 97.62 93 ILE A C 1
ATOM 749 O O . ILE A 1 93 ? -14.758 -9.375 -3.617 1 97.62 93 ILE A O 1
ATOM 753 N N . ARG A 1 94 ? -13.852 -7.48 -4.254 1 97.88 94 ARG A N 1
ATOM 754 C CA . ARG A 1 94 ? -15.102 -6.781 -4.555 1 97.88 94 ARG A CA 1
ATOM 755 C C . ARG A 1 94 ? -15.094 -6.25 -5.984 1 97.88 94 ARG A C 1
ATOM 757 O O . ARG A 1 94 ? -14.164 -5.551 -6.391 1 97.88 94 ARG A O 1
ATOM 764 N N . VAL A 1 95 ? -16.047 -6.652 -6.688 1 96.19 95 VAL A N 1
ATOM 765 C CA . VAL A 1 95 ? -16.203 -6.207 -8.07 1 96.19 95 VAL A CA 1
ATOM 766 C C . VAL A 1 95 ? -17.391 -5.25 -8.164 1 96.19 95 VAL A C 1
ATOM 768 O O . VAL A 1 95 ? -18.5 -5.582 -7.73 1 96.19 95 VAL A O 1
ATOM 771 N N . GLY A 1 96 ? -17.094 -4.098 -8.656 1 93.88 96 GLY A N 1
ATOM 772 C CA . GLY A 1 96 ? -18.172 -3.121 -8.805 1 93.88 96 GLY A CA 1
ATOM 773 C C . GLY A 1 96 ? -18.109 -2.014 -7.766 1 93.88 96 GLY A C 1
ATOM 774 O O . GLY A 1 96 ? -17.031 -1.619 -7.332 1 93.88 96 GLY A O 1
ATOM 775 N N . ASP A 1 97 ? -19.312 -1.468 -7.406 1 89.88 97 ASP A N 1
ATOM 776 C CA . ASP A 1 97 ? -19.391 -0.281 -6.562 1 89.88 97 ASP A CA 1
ATOM 777 C C . ASP A 1 97 ? -19.344 -0.658 -5.082 1 89.88 97 ASP A C 1
ATOM 779 O O . ASP A 1 97 ? -19.141 -1.822 -4.738 1 89.88 97 ASP A O 1
ATOM 783 N N . LYS A 1 98 ? -19.484 0.322 -4.258 1 91.19 98 LYS A N 1
ATOM 784 C CA . LYS A 1 98 ? -19.281 0.185 -2.818 1 91.19 98 LYS A CA 1
ATOM 785 C C . LYS A 1 98 ? -20.359 -0.711 -2.201 1 91.19 98 LYS A C 1
ATOM 787 O O . LYS A 1 98 ? -20.172 -1.238 -1.102 1 91.19 98 LYS A O 1
ATOM 792 N N . ASP A 1 99 ? -21.453 -0.896 -2.863 1 91.38 99 ASP A N 1
ATOM 793 C CA . ASP A 1 99 ? -22.562 -1.649 -2.293 1 91.38 99 ASP A CA 1
ATOM 794 C C . ASP A 1 99 ? -22.484 -3.129 -2.666 1 91.38 99 ASP A C 1
ATOM 796 O O . ASP A 1 99 ? -23.266 -3.943 -2.184 1 91.38 99 ASP A O 1
ATOM 800 N N . GLU A 1 100 ? -21.531 -3.49 -3.52 1 95.94 100 GLU A N 1
ATOM 801 C CA . GLU A 1 100 ? -21.375 -4.879 -3.949 1 95.94 100 GLU A CA 1
ATOM 802 C C . GLU A 1 100 ? -20.734 -5.727 -2.854 1 95.94 100 GLU A C 1
ATOM 804 O O . GLU A 1 100 ? -20.016 -5.211 -2.002 1 95.94 100 GLU A O 1
ATOM 809 N N . ASP A 1 101 ? -20.984 -6.953 -2.902 1 97.25 101 ASP A N 1
ATOM 810 C CA . ASP A 1 101 ? -20.5 -7.887 -1.887 1 97.25 101 ASP A CA 1
ATOM 811 C C . ASP A 1 101 ? -19.016 -8.203 -2.09 1 97.25 101 ASP A C 1
ATOM 813 O O . ASP A 1 101 ? -18.531 -8.219 -3.223 1 97.25 101 ASP A O 1
ATOM 817 N N . TRP A 1 102 ? -18.406 -8.43 -1.013 1 98.31 102 TRP A N 1
ATOM 818 C CA . TRP A 1 102 ? -17.078 -9.023 -1.028 1 98.31 102 TRP A CA 1
ATOM 819 C C . TRP A 1 102 ? -17.141 -10.531 -1.2 1 98.31 102 TRP A C 1
ATOM 821 O O . TRP A 1 102 ? -18.016 -11.188 -0.616 1 98.31 102 TRP A O 1
ATOM 831 N N . ASN A 1 103 ? -16.234 -11.062 -1.995 1 98.19 103 ASN A N 1
ATOM 832 C CA . ASN A 1 103 ? -16.172 -12.492 -2.252 1 98.19 103 ASN A CA 1
ATOM 833 C C . ASN A 1 103 ? -14.734 -13.008 -2.164 1 98.19 103 ASN A C 1
ATOM 835 O O . ASN A 1 103 ? -13.781 -12.234 -2.262 1 98.19 103 ASN A O 1
ATOM 839 N N . ASP A 1 104 ? -14.633 -14.328 -1.988 1 97.75 104 ASP A N 1
ATOM 840 C CA . ASP A 1 104 ? -13.312 -14.945 -2.035 1 97.75 104 ASP A CA 1
ATOM 841 C C . ASP A 1 104 ? -12.703 -14.828 -3.43 1 97.75 104 ASP A C 1
ATOM 843 O O . ASP A 1 104 ? -13.391 -15.039 -4.434 1 97.75 104 ASP A O 1
ATOM 847 N N . GLY A 1 105 ? -11.422 -14.391 -3.473 1 96.31 105 GLY A N 1
ATOM 848 C CA . GLY A 1 105 ? -10.68 -14.516 -4.715 1 96.31 105 GLY A CA 1
ATOM 849 C C . GLY A 1 105 ? -10.242 -15.938 -5.004 1 96.31 105 GLY A C 1
ATOM 850 O O . GLY A 1 105 ? -9.086 -16.297 -4.766 1 96.31 105 GLY A O 1
ATOM 851 N N . MET A 1 106 ? -11.016 -16.703 -5.641 1 94.44 106 MET A N 1
ATOM 852 C CA . MET A 1 106 ? -10.852 -18.141 -5.723 1 94.44 106 MET A CA 1
ATOM 853 C C . MET A 1 106 ? -9.602 -18.5 -6.523 1 94.44 106 MET A C 1
ATOM 855 O O . MET A 1 106 ? -8.883 -19.438 -6.172 1 94.44 106 MET A O 1
ATOM 859 N N . ASP A 1 107 ? -9.336 -17.812 -7.609 1 93.06 107 ASP A N 1
ATOM 860 C CA . ASP A 1 107 ? -8.188 -18.141 -8.445 1 93.06 107 ASP A CA 1
ATOM 861 C C . ASP A 1 107 ? -6.883 -18.016 -7.66 1 93.06 107 ASP A C 1
ATOM 863 O O . ASP A 1 107 ? -5.988 -18.844 -7.793 1 93.06 107 ASP A O 1
ATOM 867 N N . PHE A 1 108 ? -6.781 -17 -6.918 1 96.25 108 PHE A N 1
ATOM 868 C CA . PHE A 1 108 ? -5.609 -16.797 -6.074 1 96.25 108 PHE A CA 1
ATOM 869 C C . PHE A 1 108 ? -5.598 -17.781 -4.91 1 96.25 108 PHE A C 1
ATOM 871 O O . PHE A 1 108 ? -4.566 -18.391 -4.621 1 96.25 108 PHE A O 1
ATOM 878 N N . ASN A 1 109 ? -6.73 -17.938 -4.219 1 97.31 109 ASN A N 1
ATOM 879 C CA . ASN A 1 109 ? -6.82 -18.766 -3.023 1 97.31 109 ASN A CA 1
ATOM 880 C C . ASN A 1 109 ? -6.547 -20.234 -3.336 1 97.31 109 ASN A C 1
ATOM 882 O O . ASN A 1 109 ? -5.988 -20.953 -2.508 1 97.31 109 ASN A O 1
ATOM 886 N N . ASP A 1 110 ? -6.859 -20.641 -4.527 1 96 110 ASP A N 1
ATOM 887 C CA . ASP A 1 110 ? -6.672 -22.031 -4.934 1 96 110 ASP A CA 1
ATOM 888 C C . ASP A 1 110 ? -5.188 -22.359 -5.082 1 96 110 ASP A C 1
ATOM 890 O O . ASP A 1 110 ? -4.809 -23.531 -5.121 1 96 110 ASP A O 1
ATOM 894 N N . LYS A 1 111 ? -4.371 -21.406 -5.191 1 96.12 111 LYS A N 1
ATOM 895 C CA . LYS A 1 111 ? -2.939 -21.641 -5.348 1 96.12 111 LYS A CA 1
ATOM 896 C C . LYS A 1 111 ? -2.303 -22.047 -4.02 1 96.12 111 LYS A C 1
ATOM 898 O O . LYS A 1 111 ? -1.211 -22.625 -4 1 96.12 111 LYS A O 1
ATOM 903 N N . ASP A 1 112 ? -2.852 -21.641 -2.9 1 96.31 112 ASP A N 1
ATOM 904 C CA . ASP A 1 112 ? -2.385 -21.938 -1.553 1 96.31 112 ASP A CA 1
ATOM 905 C C . ASP A 1 112 ? -0.952 -21.469 -1.343 1 96.31 112 ASP A C 1
ATOM 907 O O . ASP A 1 112 ? -0.103 -22.203 -0.855 1 96.31 112 ASP A O 1
ATOM 911 N N . TYR A 1 113 ? -0.7 -20.266 -1.748 1 96.81 113 TYR A N 1
ATOM 912 C CA . TYR A 1 113 ? 0.606 -19.672 -1.48 1 96.81 113 TYR A CA 1
ATOM 913 C C . TYR A 1 113 ? 0.876 -19.609 0.018 1 96.81 113 TYR A C 1
ATOM 915 O O . TYR A 1 113 ? 0.007 -19.203 0.793 1 96.81 113 TYR A O 1
ATOM 923 N N . THR A 1 114 ? 2.092 -19.984 0.397 1 96.69 114 THR A N 1
ATOM 924 C CA . THR A 1 114 ? 2.484 -19.906 1.799 1 96.69 114 THR A CA 1
ATOM 925 C C . THR A 1 114 ? 3.371 -18.688 2.039 1 96.69 114 THR A C 1
ATOM 927 O O . THR A 1 114 ? 4.004 -18.172 1.11 1 96.69 114 THR A O 1
ATOM 930 N N . ILE A 1 115 ? 3.383 -18.219 3.24 1 96.75 115 ILE A N 1
ATOM 931 C CA . ILE A 1 115 ? 4.156 -17.047 3.645 1 96.75 115 ILE A CA 1
ATOM 932 C C . ILE A 1 115 ? 4.887 -17.344 4.953 1 96.75 115 ILE A C 1
ATOM 934 O O . ILE A 1 115 ? 4.352 -18.016 5.832 1 96.75 115 ILE A O 1
ATOM 938 N N . CYS A 1 116 ? 6.051 -16.828 5.051 1 94.81 116 CYS A N 1
ATOM 939 C CA . CYS A 1 116 ? 6.82 -17.047 6.273 1 94.81 116 CYS A CA 1
ATOM 940 C C . CYS A 1 116 ? 6.359 -16.109 7.383 1 94.81 116 CYS A C 1
ATOM 942 O O . CYS A 1 116 ? 5.824 -15.031 7.109 1 94.81 116 CYS A O 1
ATOM 944 N N . GLU A 1 117 ? 6.719 -16.359 8.625 1 92.12 117 GLU A N 1
ATOM 945 C CA . GLU A 1 117 ? 6.168 -15.703 9.805 1 92.12 117 GLU A CA 1
ATOM 946 C C . GLU A 1 117 ? 6.754 -14.305 9.969 1 92.12 117 GLU A C 1
ATOM 948 O O . GLU A 1 117 ? 6.227 -13.492 10.734 1 92.12 117 GLU A O 1
ATOM 953 N N . VAL A 1 118 ? 7.773 -13.984 9.328 1 89.44 118 VAL A N 1
ATOM 954 C CA . VAL A 1 118 ? 8.398 -12.672 9.516 1 89.44 118 VAL A CA 1
ATOM 955 C C . VAL A 1 118 ? 8.219 -11.828 8.266 1 89.44 118 VAL A C 1
ATOM 957 O O . VAL A 1 118 ? 8.758 -10.727 8.172 1 89.44 118 VAL A O 1
ATOM 960 N N . SER A 1 119 ? 7.496 -12.312 7.32 1 94.19 119 SER A N 1
ATOM 961 C CA . SER A 1 119 ? 7.336 -11.68 6.016 1 94.19 119 SER A CA 1
ATOM 962 C C . SER A 1 119 ? 6.469 -10.43 6.109 1 94.19 119 SER A C 1
ATOM 964 O O . SER A 1 119 ? 5.547 -10.367 6.926 1 94.19 119 SER A O 1
ATOM 966 N N . GLY A 1 120 ? 6.805 -9.438 5.285 1 94.94 120 GLY A N 1
ATOM 967 C CA . GLY A 1 120 ? 5.816 -8.43 4.93 1 94.94 120 GLY A CA 1
ATOM 968 C C . GLY A 1 120 ? 4.887 -8.875 3.816 1 94.94 120 GLY A C 1
ATOM 969 O O . GLY A 1 120 ? 4.988 -10.008 3.332 1 94.94 120 GLY A O 1
ATOM 970 N N . LEU A 1 121 ? 3.977 -8.008 3.484 1 98.06 121 LEU A N 1
ATOM 971 C CA . LEU A 1 121 ? 3.014 -8.234 2.412 1 98.06 121 LEU A CA 1
ATOM 972 C C . LEU A 1 121 ? 2.73 -6.941 1.654 1 98.06 121 LEU A C 1
ATOM 974 O O . LEU A 1 121 ? 2.385 -5.926 2.26 1 98.06 121 LEU A O 1
ATOM 978 N N . ALA A 1 122 ? 2.951 -6.965 0.368 1 98.38 122 ALA A N 1
ATOM 979 C CA . ALA A 1 122 ? 2.672 -5.805 -0.477 1 98.38 122 ALA A CA 1
ATOM 980 C C . ALA A 1 122 ? 2.029 -6.23 -1.795 1 98.38 122 ALA A C 1
ATOM 982 O O . ALA A 1 122 ? 2.336 -7.301 -2.326 1 98.38 122 ALA A O 1
ATOM 983 N N . ALA A 1 123 ? 1.155 -5.445 -2.287 1 97.75 123 ALA A N 1
ATOM 984 C CA . ALA A 1 123 ? 0.536 -5.664 -3.592 1 97.75 123 ALA A CA 1
ATOM 985 C C . ALA A 1 123 ? 0.524 -4.383 -4.418 1 97.75 123 ALA A C 1
ATOM 987 O O . ALA A 1 123 ? 0.446 -3.281 -3.865 1 97.75 123 ALA A O 1
ATOM 988 N N . ASN A 1 124 ? 0.633 -4.57 -5.676 1 94.12 124 ASN A N 1
ATOM 989 C CA . ASN A 1 124 ? 0.575 -3.41 -6.559 1 94.12 124 ASN A CA 1
ATOM 990 C C . ASN A 1 124 ? 0.031 -3.777 -7.934 1 94.12 124 ASN A C 1
ATOM 992 O O . ASN A 1 124 ? 0.046 -4.949 -8.32 1 94.12 124 ASN A O 1
ATOM 996 N N . VAL A 1 125 ? -0.552 -2.832 -8.508 1 90.62 125 VAL A N 1
ATOM 997 C CA . VAL A 1 125 ? -0.987 -2.916 -9.898 1 90.62 125 VAL A CA 1
ATOM 998 C C . VAL A 1 125 ? -0.658 -1.613 -10.625 1 90.62 125 VAL A C 1
ATOM 1000 O O . VAL A 1 125 ? -0.742 -0.531 -10.039 1 90.62 125 VAL A O 1
ATOM 1003 N N . PHE A 1 126 ? -0.109 -1.78 -11.828 1 80.19 126 PHE A N 1
ATOM 1004 C CA . PHE A 1 126 ? 0.11 -0.604 -12.664 1 80.19 126 PHE A CA 1
ATOM 1005 C C . PHE A 1 126 ? -0.655 -0.72 -13.977 1 80.19 126 PHE A C 1
ATOM 1007 O O . PHE A 1 126 ? -0.488 -1.693 -14.719 1 80.19 126 PHE A O 1
ATOM 1014 N N . GLN A 1 127 ? -1.463 0.252 -14.102 1 73.69 127 GLN A N 1
ATOM 1015 C CA . GLN A 1 127 ? -2.191 0.373 -15.359 1 73.69 127 GLN A CA 1
ATOM 1016 C C . GLN A 1 127 ? -1.69 1.563 -16.172 1 73.69 127 GLN A C 1
ATOM 1018 O O . GLN A 1 127 ? -1.915 2.717 -15.797 1 73.69 127 GLN A O 1
ATOM 1023 N N . SER A 1 128 ? -0.908 1.232 -17.219 1 66 128 SER A N 1
ATOM 1024 C CA . SER A 1 128 ? -0.412 2.324 -18.047 1 66 128 SER A CA 1
ATOM 1025 C C . SER A 1 128 ? -1.542 2.973 -18.844 1 66 128 SER A C 1
ATOM 1027 O O . SER A 1 128 ? -2.486 2.297 -19.25 1 66 128 SER A O 1
ATOM 1029 N N . THR A 1 129 ? -1.38 4.215 -18.984 1 63.56 129 THR A N 1
ATOM 1030 C CA . THR A 1 129 ? -2.373 4.949 -19.75 1 63.56 129 THR A CA 1
ATOM 1031 C C . THR A 1 129 ? -2.396 4.465 -21.203 1 63.56 129 THR A C 1
ATOM 1033 O O . THR A 1 129 ? -3.438 4.512 -21.859 1 63.56 129 THR A O 1
ATOM 1036 N N . GLY A 1 130 ? -1.322 4.004 -21.672 1 63.12 130 GLY A N 1
ATOM 1037 C CA . GLY A 1 130 ? -1.228 3.629 -23.078 1 63.12 130 GLY A CA 1
ATOM 1038 C C . GLY A 1 130 ? -1.583 2.176 -23.328 1 63.12 130 GLY A C 1
ATOM 1039 O O . GLY A 1 130 ? -1.867 1.791 -24.469 1 63.12 130 GLY A O 1
ATOM 1040 N N . ASP A 1 131 ? -1.473 1.426 -22.359 1 64.75 131 ASP A N 1
ATOM 1041 C CA . ASP A 1 131 ? -1.8 0.009 -22.484 1 64.75 131 ASP A CA 1
ATOM 1042 C C . ASP A 1 131 ? -2.725 -0.44 -21.359 1 64.75 131 ASP A C 1
ATOM 1044 O O . ASP A 1 131 ? -2.266 -0.992 -20.359 1 64.75 131 ASP A O 1
ATOM 1048 N N . LYS A 1 132 ? -3.938 -0.271 -21.641 1 66.31 132 LYS A N 1
ATOM 1049 C CA . LYS A 1 132 ? -4.926 -0.594 -20.609 1 66.31 132 LYS A CA 1
ATOM 1050 C C . LYS A 1 132 ? -5.332 -2.064 -20.688 1 66.31 132 LYS A C 1
ATOM 1052 O O . LYS A 1 132 ? -6.117 -2.537 -19.859 1 66.31 132 LYS A O 1
ATOM 1057 N N . LYS A 1 133 ? -4.699 -2.799 -21.578 1 71.12 133 LYS A N 1
ATOM 1058 C CA . LYS A 1 133 ? -5.238 -4.133 -21.828 1 71.12 133 LYS A CA 1
ATOM 1059 C C . LYS A 1 133 ? -4.449 -5.195 -21.078 1 71.12 133 LYS A C 1
ATOM 1061 O O . LYS A 1 133 ? -4.961 -6.285 -20.812 1 71.12 133 LYS A O 1
ATOM 1066 N N . SER A 1 134 ? -3.186 -4.859 -20.938 1 74.62 134 SER A N 1
ATOM 1067 C CA . SER A 1 134 ? -2.455 -5.926 -20.266 1 74.62 134 SER A CA 1
ATOM 1068 C C . SER A 1 134 ? -1.554 -5.367 -19.172 1 74.62 134 SER A C 1
ATOM 1070 O O . SER A 1 134 ? -0.636 -4.59 -19.438 1 74.62 134 SER A O 1
ATOM 1072 N N . PHE A 1 135 ? -1.997 -5.664 -17.953 1 84.69 135 PHE A N 1
ATOM 1073 C CA . PHE A 1 135 ? -1.138 -5.336 -16.812 1 84.69 135 PHE A CA 1
ATOM 1074 C C . PHE A 1 135 ? -1.159 -6.453 -15.781 1 84.69 135 PHE A C 1
ATOM 1076 O O . PHE A 1 135 ? -1.813 -7.48 -15.977 1 84.69 135 PHE A O 1
ATOM 1083 N N . GLN A 1 136 ? -0.273 -6.332 -14.844 1 89.88 136 GLN A N 1
ATOM 1084 C CA . GLN A 1 136 ? -0.126 -7.402 -13.867 1 89.88 136 GLN A CA 1
ATOM 1085 C C . GLN A 1 136 ? -0.5 -6.926 -12.461 1 89.88 136 GLN A C 1
ATOM 1087 O O . GLN A 1 136 ? -0.211 -5.785 -12.094 1 89.88 136 GLN A O 1
ATOM 1092 N N . ILE A 1 137 ? -1.178 -7.762 -11.812 1 94.06 137 ILE A N 1
ATOM 1093 C CA . ILE A 1 137 ? -1.19 -7.66 -10.359 1 94.06 137 ILE A CA 1
ATOM 1094 C C . ILE A 1 137 ? 0.026 -8.383 -9.781 1 94.06 137 ILE A C 1
ATOM 1096 O O . ILE A 1 137 ? 0.347 -9.5 -10.195 1 94.06 137 ILE A O 1
ATOM 1100 N N . LYS A 1 138 ? 0.702 -7.73 -8.906 1 95.75 138 LYS A N 1
ATOM 1101 C CA . LYS A 1 138 ? 1.858 -8.328 -8.25 1 95.75 138 LYS A CA 1
ATOM 1102 C C . LYS A 1 138 ? 1.677 -8.344 -6.734 1 95.75 138 LYS A C 1
ATOM 1104 O O . LYS A 1 138 ? 1.309 -7.332 -6.137 1 95.75 138 LYS A O 1
ATOM 1109 N N . VAL A 1 139 ? 1.898 -9.469 -6.129 1 97.88 139 VAL A N 1
ATOM 1110 C CA . VAL A 1 139 ? 1.856 -9.641 -4.68 1 97.88 139 VAL A CA 1
ATOM 1111 C C . VAL A 1 139 ? 3.227 -10.086 -4.172 1 97.88 139 VAL A C 1
ATOM 1113 O O . VAL A 1 139 ? 3.734 -11.133 -4.574 1 97.88 139 VAL A O 1
ATOM 1116 N N . TYR A 1 140 ? 3.814 -9.328 -3.285 1 97.94 140 TYR A N 1
ATOM 1117 C CA . TYR A 1 140 ? 5.16 -9.57 -2.777 1 97.94 140 TYR A CA 1
ATOM 1118 C C . TYR A 1 140 ? 5.117 -10.086 -1.345 1 97.94 140 TYR A C 1
ATOM 1120 O O . TYR A 1 140 ? 4.375 -9.562 -0.511 1 97.94 140 TYR A O 1
ATOM 1128 N N . TYR A 1 141 ? 5.895 -11.055 -1.069 1 97.62 141 TYR A N 1
ATOM 1129 C CA . TYR A 1 141 ? 6.012 -11.695 0.237 1 97.62 141 TYR A CA 1
ATOM 1130 C C . TYR A 1 141 ? 7.25 -12.578 0.303 1 97.62 141 TYR A C 1
ATOM 1132 O O . TYR A 1 141 ? 7.957 -12.742 -0.693 1 97.62 141 TYR A O 1
ATOM 1140 N N . GLN A 1 142 ? 7.559 -12.992 1.479 1 95.44 142 GLN A N 1
ATOM 1141 C CA . GLN A 1 142 ? 8.562 -14.031 1.654 1 95.44 142 GLN A CA 1
ATOM 1142 C C . GLN A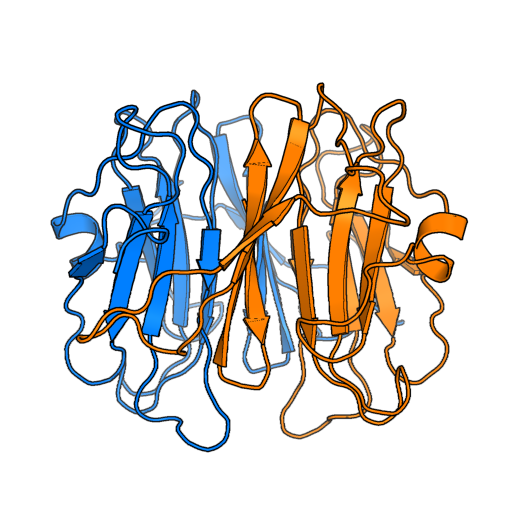 1 142 ? 7.91 -15.398 1.84 1 95.44 142 GLN A C 1
ATOM 1144 O O . GLN A 1 142 ? 7.137 -15.602 2.777 1 95.44 142 GLN A O 1
ATOM 1149 N N . ARG A 1 143 ? 8.164 -16.266 0.954 1 93.38 143 ARG A N 1
ATOM 1150 C CA . ARG A 1 143 ? 7.488 -17.562 0.926 1 93.38 143 ARG A CA 1
ATOM 1151 C C . ARG A 1 143 ? 7.941 -18.438 2.082 1 93.38 143 ARG A C 1
ATOM 1153 O O . ARG A 1 143 ? 7.129 -19.109 2.719 1 93.38 143 ARG A O 1
ATOM 1160 N N . ASP A 1 144 ? 9.211 -18.438 2.17 1 86.38 144 ASP A N 1
ATOM 1161 C CA . ASP A 1 144 ? 9.781 -19.281 3.207 1 86.38 144 ASP A CA 1
ATOM 1162 C C . ASP A 1 144 ? 11.039 -18.641 3.805 1 86.38 144 ASP A C 1
ATOM 1164 O O . ASP A 1 144 ? 11.383 -17.516 3.469 1 86.38 144 ASP A O 1
ATOM 1168 N N . GLY A 1 145 ? 11.539 -19.219 4.793 1 77.38 145 GLY A N 1
ATOM 1169 C CA . GLY A 1 145 ? 12.695 -18.672 5.484 1 77.38 145 GLY A CA 1
ATOM 1170 C C . GLY A 1 145 ? 14.016 -19.109 4.875 1 77.38 145 GLY A C 1
ATOM 1171 O O . GLY A 1 145 ? 15.047 -19.062 5.539 1 77.38 145 GLY A O 1
ATOM 1172 N N . ALA A 1 146 ? 13.922 -19.5 3.529 1 81.5 146 ALA A N 1
ATOM 1173 C CA . ALA A 1 146 ? 15.156 -19.969 2.904 1 81.5 146 ALA A CA 1
ATOM 1174 C C . ALA A 1 146 ? 16.141 -18.812 2.691 1 81.5 146 ALA A C 1
ATOM 1176 O O . ALA A 1 146 ? 17.359 -19 2.764 1 81.5 146 ALA A O 1
ATOM 1177 N N . ASP A 1 147 ? 15.547 -17.703 2.336 1 82 147 ASP A N 1
ATOM 1178 C CA . ASP A 1 147 ? 16.328 -16.484 2.244 1 82 147 ASP A CA 1
ATOM 1179 C C . ASP A 1 147 ? 15.516 -15.266 2.686 1 82 147 ASP A C 1
ATOM 1181 O O . ASP A 1 147 ? 14.344 -15.398 3.053 1 82 147 ASP A O 1
ATOM 1185 N N . GLU A 1 148 ? 16.156 -14.141 2.645 1 84 148 GLU A N 1
ATOM 1186 C CA . GLU A 1 148 ? 15.508 -12.938 3.156 1 84 148 GLU A CA 1
ATOM 1187 C C . GLU A 1 148 ? 14.898 -12.117 2.023 1 84 148 GLU A C 1
ATOM 1189 O O . GLU A 1 148 ? 14.398 -11.016 2.25 1 84 148 GLU A O 1
ATOM 1194 N N . PHE A 1 149 ? 14.875 -12.633 0.834 1 89.94 149 PHE A N 1
ATOM 1195 C CA . PHE A 1 149 ? 14.484 -11.828 -0.318 1 89.94 149 PHE A CA 1
ATOM 1196 C C . PHE A 1 149 ? 13.008 -12.023 -0.639 1 89.94 149 PHE A C 1
ATOM 1198 O O . PHE A 1 149 ? 12.438 -13.078 -0.358 1 89.94 149 PHE A O 1
ATOM 1205 N N . ALA A 1 150 ? 12.484 -11.086 -1.239 1 93.56 150 ALA A N 1
ATOM 1206 C CA . ALA A 1 150 ? 11.062 -11.109 -1.574 1 93.56 150 ALA A CA 1
ATOM 1207 C C . ALA A 1 150 ? 10.789 -12.062 -2.734 1 93.56 150 ALA A C 1
ATOM 1209 O O . ALA A 1 150 ? 11.578 -12.156 -3.674 1 93.56 150 ALA A O 1
ATOM 1210 N N . ASP A 1 151 ? 9.734 -12.75 -2.633 1 95.62 151 ASP A N 1
ATOM 1211 C CA 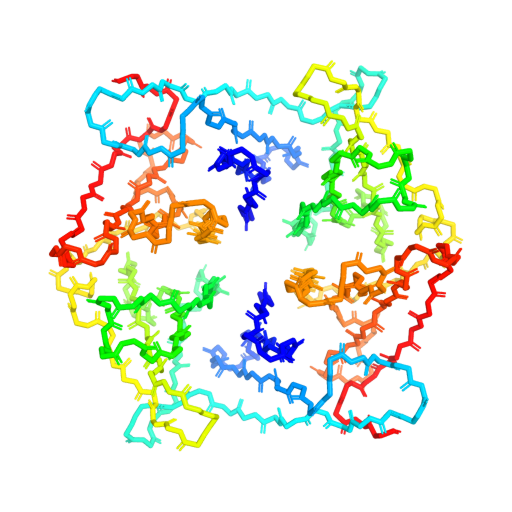. ASP A 1 151 ? 9.086 -13.43 -3.752 1 95.62 151 ASP A CA 1
ATOM 1212 C C . ASP A 1 151 ? 7.969 -12.578 -4.34 1 95.62 151 ASP A C 1
ATOM 1214 O O . ASP A 1 151 ? 7.531 -11.602 -3.721 1 95.62 151 ASP A O 1
ATOM 1218 N N . VAL A 1 152 ? 7.598 -12.969 -5.562 1 96.19 152 VAL A N 1
ATOM 1219 C CA . VAL A 1 152 ? 6.457 -12.273 -6.156 1 96.19 152 VAL A CA 1
ATOM 1220 C C . VAL A 1 152 ? 5.535 -13.281 -6.836 1 96.19 152 VAL A C 1
ATOM 1222 O O . VAL A 1 152 ? 5.992 -14.133 -7.602 1 96.19 152 VAL A O 1
ATOM 1225 N N . SER A 1 153 ? 4.301 -13.289 -6.449 1 96.25 153 SER A N 1
ATOM 1226 C CA . SER A 1 153 ? 3.238 -13.922 -7.227 1 96.25 153 SER A CA 1
ATOM 1227 C C . SER A 1 153 ? 2.504 -12.906 -8.094 1 96.25 153 SER A C 1
ATOM 1229 O O . SER A 1 153 ? 2.193 -11.805 -7.633 1 96.25 153 SER A O 1
ATOM 1231 N N . TYR A 1 154 ? 2.279 -13.273 -9.359 1 94.38 154 TYR A N 1
ATOM 1232 C CA . TYR A 1 154 ? 1.717 -12.273 -10.258 1 94.38 154 TYR A CA 1
ATOM 1233 C C . TYR A 1 154 ? 0.697 -12.898 -11.203 1 94.38 154 TYR A C 1
ATOM 1235 O O . TYR A 1 154 ? 0.746 -14.102 -11.469 1 94.38 154 TYR A O 1
ATOM 1243 N N . ASN A 1 155 ? -0.26 -12.102 -11.57 1 92.44 155 ASN A N 1
ATOM 1244 C CA . ASN A 1 155 ? -1.326 -12.438 -12.508 1 92.44 155 ASN A CA 1
ATOM 1245 C C . ASN A 1 155 ? -1.421 -11.414 -13.633 1 92.44 155 ASN A C 1
ATOM 1247 O O . ASN A 1 155 ? -1.466 -10.211 -13.383 1 92.44 155 ASN A O 1
ATOM 1251 N N . VAL A 1 156 ? -1.407 -11.883 -14.836 1 86.31 156 VAL A N 1
ATOM 1252 C CA . VAL A 1 156 ? -1.64 -11 -15.969 1 86.31 156 VAL A CA 1
ATOM 1253 C C . VAL A 1 156 ? -3.139 -10.766 -16.156 1 86.31 156 VAL A C 1
ATOM 1255 O O . VAL A 1 156 ? -3.875 -11.688 -16.516 1 86.31 156 VAL A O 1
ATOM 1258 N N . VAL A 1 157 ? -3.502 -9.555 -15.922 1 83.62 157 VAL A N 1
ATOM 1259 C CA . VAL A 1 157 ? -4.922 -9.227 -15.977 1 83.62 157 VAL A CA 1
ATOM 1260 C C . VAL A 1 157 ? -5.371 -9.109 -17.438 1 83.62 157 VAL A C 1
ATOM 1262 O O . VAL A 1 157 ? -4.676 -8.516 -18.25 1 83.62 157 VAL A O 1
ATOM 1265 N N . GLY A 1 158 ? -6.598 -9.539 -17.75 1 71.56 158 GLY A N 1
ATOM 1266 C CA . GLY A 1 158 ? -7.16 -9.453 -19.094 1 71.56 158 GLY A CA 1
ATOM 1267 C C . GLY A 1 158 ? -6.867 -10.672 -19.938 1 71.56 158 GLY A C 1
ATOM 1268 O O . GLY A 1 158 ? -7.453 -10.844 -21.016 1 71.56 158 GLY A O 1
ATOM 1269 N N . VAL A 1 159 ? -5.992 -11.477 -19.672 1 67.12 159 VAL A N 1
ATOM 1270 C CA . VAL A 1 159 ? -5.766 -12.695 -20.438 1 67.12 159 VAL A CA 1
ATOM 1271 C C . VAL A 1 159 ? -6.367 -13.891 -19.703 1 67.12 159 VAL A C 1
ATOM 1273 O O . VAL A 1 159 ? -7.508 -14.281 -19.969 1 67.12 159 VAL A O 1
ATOM 1276 N N . THR A 1 160 ? -5.621 -14.453 -18.875 1 63.28 160 THR A N 1
ATOM 1277 C CA . THR A 1 160 ? -6.078 -15.477 -17.938 1 63.28 160 THR A CA 1
ATOM 1278 C C . THR A 1 160 ? -5.703 -15.102 -16.516 1 63.28 160 THR A C 1
ATOM 1280 O O . THR A 1 160 ? -4.723 -14.391 -16.281 1 63.28 160 THR A O 1
ATOM 1283 N N . ASP A 1 161 ? -6.645 -15.195 -15.672 1 65.88 161 ASP A N 1
ATOM 1284 C CA . ASP A 1 161 ? -6.281 -15.008 -14.266 1 65.88 161 ASP A CA 1
ATOM 1285 C C . ASP A 1 161 ? -5.445 -16.188 -13.758 1 65.88 161 ASP A C 1
ATOM 1287 O O . ASP A 1 161 ? -5.863 -16.906 -12.852 1 65.88 161 ASP A O 1
ATOM 1291 N N . GLU A 1 162 ? -4.445 -16.391 -14.445 1 84.94 162 GLU A N 1
ATOM 1292 C CA . GLU A 1 162 ? -3.504 -17.406 -14 1 84.94 162 GLU A CA 1
ATOM 1293 C C . GLU A 1 162 ? -2.361 -16.797 -13.195 1 84.94 162 GLU A C 1
ATOM 1295 O O . GLU A 1 162 ? -1.764 -15.797 -13.617 1 84.94 162 GLU A O 1
ATOM 1300 N N . TRP A 1 163 ? -2.232 -17.359 -12.039 1 93.44 163 TRP A N 1
ATOM 1301 C CA . TRP A 1 163 ? -1.188 -16.875 -11.148 1 93.44 163 TRP A CA 1
ATOM 1302 C C . TRP A 1 163 ? 0.104 -17.656 -11.344 1 93.44 163 TRP A C 1
ATOM 1304 O O . TRP A 1 163 ? 0.078 -18.875 -11.5 1 93.44 163 TRP A O 1
ATOM 1314 N N . SER A 1 164 ? 1.174 -16.969 -11.391 1 92.31 164 SER A N 1
ATOM 1315 C CA . SER A 1 164 ? 2.525 -17.516 -11.406 1 92.31 164 SER A CA 1
ATOM 1316 C C . SER A 1 164 ? 3.375 -16.906 -10.289 1 92.31 164 SER A C 1
ATOM 1318 O O . SER A 1 164 ? 2.992 -15.914 -9.68 1 92.31 164 SER A O 1
ATOM 1320 N N . THR A 1 165 ? 4.457 -17.641 -9.961 1 93.06 165 THR A N 1
ATOM 1321 C CA . THR A 1 165 ? 5.32 -17.141 -8.891 1 93.06 165 THR A CA 1
ATOM 1322 C C . THR A 1 165 ? 6.773 -17.094 -9.352 1 93.06 165 THR A C 1
ATOM 1324 O O . THR A 1 165 ? 7.254 -18 -10.031 1 93.06 165 THR A O 1
ATOM 1327 N N . ARG A 1 166 ? 7.359 -16.031 -8.977 1 92.62 166 ARG A N 1
ATOM 1328 C CA . ARG A 1 166 ? 8.812 -15.898 -9 1 92.62 166 ARG A CA 1
ATOM 1329 C C . ARG A 1 166 ? 9.391 -15.945 -7.59 1 92.62 166 ARG A C 1
ATOM 1331 O O . ARG A 1 166 ? 9.242 -14.984 -6.824 1 92.62 166 ARG A O 1
ATOM 1338 N N . PRO A 1 167 ? 10.078 -16.922 -7.023 1 88.06 167 PRO A N 1
ATOM 1339 C CA . PRO A 1 167 ? 10.469 -17.125 -5.621 1 88.06 167 PRO A CA 1
ATOM 1340 C C . PRO A 1 167 ? 11.531 -16.125 -5.16 1 88.06 167 PRO A C 1
ATOM 1342 O O . PRO A 1 167 ? 11.648 -15.852 -3.961 1 88.06 167 PRO A O 1
ATOM 1345 N N . ASN A 1 168 ? 12.242 -15.367 -5.867 1 91.5 168 ASN A N 1
ATOM 1346 C CA . ASN A 1 168 ? 13.336 -14.461 -5.527 1 91.5 168 ASN A CA 1
ATOM 1347 C C . ASN A 1 168 ? 13.523 -13.398 -6.602 1 91.5 168 ASN A C 1
ATOM 1349 O O . ASN A 1 168 ? 14.18 -13.641 -7.617 1 91.5 168 ASN A O 1
ATOM 1353 N N . VAL A 1 169 ? 13.141 -12.242 -6.207 1 92.81 169 VAL A N 1
ATOM 1354 C CA . VAL A 1 169 ? 13.125 -11.195 -7.227 1 92.81 169 VAL A CA 1
ATOM 1355 C C . VAL A 1 169 ? 14.555 -10.75 -7.527 1 92.81 169 VAL A C 1
ATOM 1357 O O . VAL A 1 169 ? 14.797 -10.047 -8.516 1 92.81 169 VAL A O 1
ATOM 1360 N N . THR A 1 170 ? 15.469 -11.102 -6.645 1 91.31 170 THR A N 1
ATOM 1361 C CA . THR A 1 170 ? 16.859 -10.695 -6.863 1 91.31 170 THR A CA 1
ATOM 1362 C C . THR A 1 170 ? 17.547 -11.633 -7.855 1 91.31 170 THR A C 1
ATOM 1364 O O . THR A 1 170 ? 18.703 -11.43 -8.203 1 91.31 170 THR A O 1
ATOM 1367 N N . GLU A 1 171 ? 16.859 -12.633 -8.273 1 87.5 171 GLU A N 1
ATOM 1368 C CA . GLU A 1 171 ? 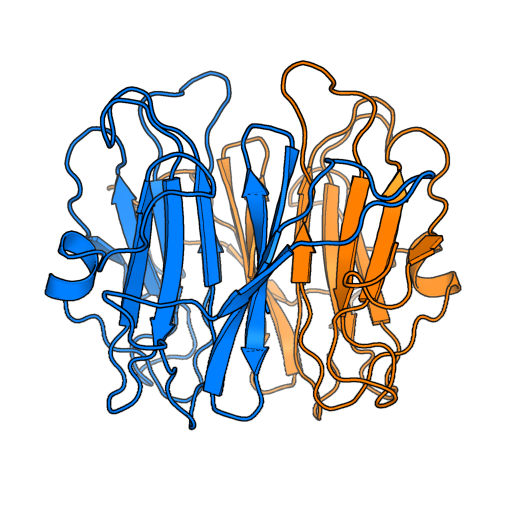17.375 -13.562 -9.273 1 87.5 171 GLU A CA 1
ATOM 1369 C C . GLU A 1 171 ? 16.672 -13.391 -10.609 1 87.5 171 GLU A C 1
ATOM 1371 O O . GLU A 1 171 ? 15.5 -13.016 -10.664 1 87.5 171 GLU A O 1
ATOM 1376 N N . ALA A 1 172 ? 17.469 -13.672 -11.758 1 82.5 172 ALA A N 1
ATOM 1377 C CA . ALA A 1 172 ? 16.875 -13.594 -13.086 1 82.5 172 ALA A CA 1
ATOM 1378 C C . ALA A 1 172 ? 16.109 -14.875 -13.422 1 82.5 172 ALA A C 1
ATOM 1380 O O . ALA A 1 172 ? 16.469 -15.953 -12.945 1 82.5 172 ALA A O 1
ATOM 1381 N N . MET B 1 1 ? 6.195 -3.971 4.504 1 96.19 1 MET B N 1
ATOM 1382 C CA . MET B 1 1 ? 6.477 -3.955 3.07 1 96.19 1 MET B CA 1
ATOM 1383 C C . MET B 1 1 ? 5.441 -3.119 2.322 1 96.19 1 MET B C 1
ATOM 1385 O O . MET B 1 1 ? 4.273 -3.082 2.705 1 96.19 1 MET B O 1
ATOM 1389 N N . VAL B 1 2 ? 5.895 -2.379 1.287 1 97.94 2 VAL B N 1
ATOM 1390 C CA . VAL B 1 2 ? 5.004 -1.576 0.454 1 97.94 2 VAL B CA 1
ATOM 1391 C C . VAL B 1 2 ? 5.559 -1.501 -0.968 1 97.94 2 VAL B C 1
ATOM 1393 O O . VAL B 1 2 ? 6.766 -1.372 -1.164 1 97.94 2 VAL B O 1
ATOM 1396 N N . ALA B 1 3 ? 4.668 -1.592 -1.945 1 97.94 3 ALA B N 1
ATOM 1397 C CA . ALA B 1 3 ? 5.051 -1.54 -3.354 1 97.94 3 ALA B CA 1
ATOM 1398 C C . ALA B 1 3 ? 4.383 -0.365 -4.062 1 97.94 3 ALA B C 1
ATOM 1400 O O . ALA B 1 3 ? 3.203 -0.086 -3.834 1 97.94 3 ALA B O 1
ATOM 1401 N N . VAL B 1 4 ? 5.137 0.278 -4.875 1 96 4 VAL B N 1
ATOM 1402 C CA . VAL B 1 4 ? 4.582 1.384 -5.648 1 96 4 VAL B CA 1
ATOM 1403 C C . VAL B 1 4 ? 4.949 1.222 -7.121 1 96 4 VAL B C 1
ATOM 1405 O O . VAL B 1 4 ? 6.008 0.682 -7.449 1 96 4 VAL B O 1
ATOM 1408 N N . ALA B 1 5 ? 4.09 1.689 -7.941 1 91 5 ALA B N 1
ATOM 1409 C CA . ALA B 1 5 ? 4.34 1.688 -9.383 1 91 5 ALA B CA 1
ATOM 1410 C C . ALA B 1 5 ? 4.84 3.051 -9.852 1 91 5 ALA B C 1
ATOM 1412 O O . ALA B 1 5 ? 4.285 4.086 -9.484 1 91 5 ALA B O 1
ATOM 1413 N N . GLN B 1 6 ? 5.832 2.963 -10.664 1 88.69 6 GLN B N 1
ATOM 1414 C CA . GLN B 1 6 ? 6.336 4.176 -11.305 1 88.69 6 GLN B CA 1
ATOM 1415 C C . GLN B 1 6 ? 5.648 4.426 -12.641 1 88.69 6 GLN B C 1
ATOM 1417 O O . GLN B 1 6 ? 4.906 3.572 -13.133 1 88.69 6 GLN B O 1
ATOM 1422 N N . ASN B 1 7 ? 5.906 5.574 -13.195 1 81.69 7 ASN B N 1
ATOM 1423 C CA . ASN B 1 7 ? 5.234 5.973 -14.43 1 81.69 7 ASN B CA 1
ATOM 1424 C C . ASN B 1 7 ? 5.574 5.031 -15.578 1 81.69 7 ASN B C 1
ATOM 1426 O O . ASN B 1 7 ? 4.77 4.844 -16.5 1 81.69 7 ASN B O 1
ATOM 1430 N N . ASP B 1 8 ? 6.695 4.484 -15.508 1 82.81 8 ASP B N 1
ATOM 1431 C CA . ASP B 1 8 ? 7.125 3.615 -16.594 1 82.81 8 ASP B CA 1
ATOM 1432 C C . ASP B 1 8 ? 6.621 2.189 -16.406 1 82.81 8 ASP B C 1
ATOM 1434 O O . ASP B 1 8 ? 6.926 1.299 -17.203 1 82.81 8 ASP B O 1
ATOM 1438 N N . GLY B 1 9 ? 5.926 1.982 -15.297 1 85.31 9 GLY B N 1
ATOM 1439 C CA . GLY B 1 9 ? 5.367 0.668 -15.023 1 85.31 9 GLY B CA 1
ATOM 1440 C C . GLY B 1 9 ? 6.242 -0.179 -14.125 1 85.31 9 GLY B C 1
ATOM 1441 O O . GLY B 1 9 ? 5.809 -1.224 -13.633 1 85.31 9 GLY B O 1
ATOM 1442 N N . ASN B 1 10 ? 7.453 0.276 -13.914 1 90.5 10 ASN B N 1
ATOM 1443 C CA . ASN B 1 10 ? 8.312 -0.45 -12.992 1 90.5 10 ASN B CA 1
ATOM 1444 C C . ASN B 1 10 ? 7.824 -0.323 -11.547 1 90.5 10 ASN B C 1
ATOM 1446 O O . ASN B 1 10 ? 7.133 0.638 -11.203 1 90.5 10 ASN B O 1
ATOM 1450 N N . THR B 1 11 ? 8.156 -1.312 -10.812 1 94.94 11 THR B N 1
ATOM 1451 C CA . THR B 1 11 ? 7.73 -1.342 -9.414 1 94.94 11 THR B CA 1
ATOM 1452 C C . THR B 1 11 ? 8.922 -1.116 -8.484 1 94.94 11 THR B C 1
ATOM 1454 O O . THR B 1 11 ? 10.008 -1.637 -8.727 1 94.94 11 THR B O 1
ATOM 1457 N N . ILE B 1 12 ? 8.734 -0.334 -7.512 1 97.5 12 ILE B N 1
ATOM 1458 C CA . ILE B 1 12 ? 9.633 -0.299 -6.367 1 97.5 12 ILE B CA 1
ATOM 1459 C C . ILE B 1 12 ? 8.977 -0.979 -5.168 1 97.5 12 ILE B C 1
ATOM 1461 O O . ILE B 1 12 ? 7.855 -0.631 -4.789 1 97.5 12 ILE B O 1
ATOM 1465 N N . LEU B 1 13 ? 9.641 -1.962 -4.629 1 98.19 13 LEU B N 1
ATOM 1466 C CA . LEU B 1 13 ? 9.219 -2.645 -3.41 1 98.19 13 LEU B CA 1
ATOM 1467 C C . LEU B 1 13 ? 10.094 -2.23 -2.23 1 98.19 13 LEU B C 1
ATOM 1469 O O . LEU B 1 13 ? 11.305 -2.449 -2.244 1 98.19 13 LEU B O 1
ATOM 1473 N N . PHE B 1 14 ? 9.492 -1.642 -1.216 1 98.31 14 PHE B N 1
ATOM 1474 C CA . PHE B 1 14 ? 10.203 -1.258 -0.006 1 98.31 14 PHE B CA 1
ATOM 1475 C C . PHE B 1 14 ? 9.953 -2.258 1.116 1 98.31 14 PHE B C 1
ATOM 1477 O O . PHE B 1 14 ? 8.828 -2.744 1.277 1 98.31 14 PHE B O 1
ATOM 1484 N N . GLN B 1 15 ? 10.945 -2.51 1.916 1 96.88 15 GLN B N 1
ATOM 1485 C CA . GLN B 1 15 ? 10.781 -3.342 3.104 1 96.88 15 GLN B CA 1
ATOM 1486 C C . GLN B 1 15 ? 11.734 -2.902 4.215 1 96.88 15 GLN B C 1
ATOM 1488 O O . GLN B 1 15 ? 12.688 -2.158 3.967 1 96.88 15 GLN B O 1
ATOM 1493 N N . VAL B 1 16 ? 11.367 -3.287 5.359 1 96.62 16 VAL B N 1
ATOM 1494 C CA . VAL B 1 16 ? 12.242 -3.102 6.516 1 96.62 16 VAL B CA 1
ATOM 1495 C C . VAL B 1 16 ? 12.977 -4.402 6.824 1 96.62 16 VAL B C 1
ATOM 1497 O O . VAL B 1 16 ? 12.352 -5.453 6.984 1 96.62 16 VAL B O 1
ATOM 1500 N N . ASN B 1 17 ? 14.289 -4.355 6.844 1 94.06 17 ASN B N 1
ATOM 1501 C CA . ASN B 1 17 ? 15.039 -5.582 7.09 1 94.06 17 ASN B CA 1
ATOM 1502 C C . ASN B 1 17 ? 15.227 -5.832 8.586 1 94.06 17 ASN B C 1
ATOM 1504 O O . ASN B 1 17 ? 14.672 -5.109 9.414 1 94.06 17 ASN B O 1
ATOM 1508 N N . LYS B 1 18 ? 15.961 -6.84 8.898 1 92.06 18 LYS B N 1
ATOM 1509 C CA . LYS B 1 18 ? 16.109 -7.289 10.281 1 92.06 18 LYS B CA 1
ATOM 1510 C C . LYS B 1 18 ? 16.844 -6.242 11.125 1 92.06 18 LYS B C 1
ATOM 1512 O O . LYS B 1 18 ? 16.719 -6.234 12.352 1 92.06 18 LYS B O 1
ATOM 1517 N N . ASN B 1 19 ? 17.656 -5.406 10.492 1 95.94 19 ASN B N 1
ATOM 1518 C CA . ASN B 1 19 ? 18.375 -4.344 11.195 1 95.94 19 ASN B CA 1
ATOM 1519 C C . ASN B 1 19 ? 17.547 -3.057 11.25 1 95.94 19 ASN B C 1
ATOM 1521 O O . ASN B 1 19 ? 18.078 -1.991 11.562 1 95.94 19 ASN B O 1
ATOM 1525 N N . PHE B 1 20 ? 16.328 -3.125 10.82 1 97.56 20 PHE B N 1
ATOM 1526 C CA . PHE B 1 20 ? 15.367 -2.023 10.836 1 97.56 20 PHE B CA 1
ATOM 1527 C C . PHE B 1 20 ? 15.758 -0.951 9.828 1 97.56 20 PHE B C 1
ATOM 1529 O O . PHE B 1 20 ? 15.438 0.225 10.008 1 97.56 20 PHE B O 1
ATOM 1536 N N . GLU B 1 21 ? 16.531 -1.396 8.852 1 98.44 21 GLU B N 1
ATOM 1537 C CA . GLU B 1 21 ? 16.844 -0.509 7.734 1 98.44 21 GLU B CA 1
ATOM 1538 C C . GLU B 1 21 ? 15.781 -0.625 6.641 1 98.44 21 GLU B C 1
ATOM 1540 O O . GLU B 1 21 ? 15.258 -1.712 6.387 1 98.44 21 GLU B O 1
ATOM 1545 N N . ILE B 1 22 ? 15.5 0.499 6 1 98.5 22 ILE B N 1
ATOM 1546 C CA . ILE B 1 22 ? 14.664 0.441 4.809 1 98.5 22 ILE B CA 1
ATOM 1547 C C . ILE B 1 22 ? 15.492 -0.008 3.609 1 98.5 22 ILE B C 1
ATOM 1549 O O . ILE B 1 22 ? 16.5 0.627 3.27 1 98.5 22 ILE B O 1
ATOM 1553 N N . ILE B 1 23 ? 15.148 -1.067 3.055 1 97.94 23 ILE B N 1
ATOM 1554 C CA . ILE B 1 23 ? 15.727 -1.522 1.793 1 97.94 23 ILE B CA 1
ATOM 1555 C C . ILE B 1 23 ? 14.656 -1.51 0.704 1 97.94 23 ILE B C 1
ATOM 1557 O O . ILE B 1 23 ? 13.461 -1.441 1 1 97.94 23 ILE B O 1
ATOM 1561 N N . PHE B 1 24 ? 15.125 -1.52 -0.564 1 97.94 24 PHE B N 1
ATOM 1562 C CA . PHE B 1 24 ? 14.125 -1.529 -1.628 1 97.94 24 PHE B CA 1
ATOM 1563 C C . PHE B 1 24 ? 14.641 -2.281 -2.848 1 97.94 24 PHE B C 1
ATOM 1565 O O . PHE B 1 24 ? 15.852 -2.371 -3.062 1 97.94 24 PHE B O 1
ATOM 1572 N N . TYR B 1 25 ? 13.688 -2.887 -3.521 1 96.81 25 TYR B N 1
ATOM 1573 C CA . TYR B 1 25 ? 13.859 -3.566 -4.801 1 96.81 25 TYR B CA 1
ATOM 1574 C C . TYR B 1 25 ? 13.234 -2.766 -5.934 1 96.81 25 TYR B C 1
ATOM 1576 O O . TYR B 1 25 ? 12.086 -2.32 -5.824 1 96.81 25 TYR B O 1
ATOM 1584 N N . GLU B 1 26 ? 13.945 -2.576 -6.961 1 95.81 26 GLU B N 1
ATOM 1585 C CA . GLU B 1 26 ? 13.398 -1.893 -8.125 1 95.81 26 GLU B CA 1
ATOM 1586 C C . GLU B 1 26 ? 13.453 -2.783 -9.367 1 95.81 26 GLU B C 1
ATOM 1588 O O . GLU B 1 26 ? 14.523 -3.25 -9.758 1 95.81 26 GLU B O 1
ATOM 1593 N N . SER B 1 27 ? 12.289 -2.971 -9.883 1 94.19 27 SER B N 1
ATOM 1594 C CA . SER B 1 27 ? 12.258 -3.809 -11.078 1 94.19 27 SER B CA 1
ATOM 1595 C C . SER B 1 27 ? 12.891 -3.1 -12.273 1 94.19 27 SER B C 1
ATOM 1597 O O . SER B 1 27 ? 12.922 -1.869 -12.32 1 94.19 27 SER B O 1
ATOM 1599 N N . ARG B 1 28 ? 13.281 -3.895 -13.25 1 92.38 28 ARG B N 1
ATOM 1600 C CA . ARG B 1 28 ? 13.883 -3.359 -14.461 1 92.38 28 ARG B CA 1
ATOM 1601 C C . ARG B 1 28 ? 12.883 -3.354 -15.617 1 92.38 28 ARG B C 1
ATOM 1603 O O . ARG B 1 28 ? 13.094 -2.68 -16.625 1 92.38 28 ARG B O 1
ATOM 1610 N N . THR B 1 29 ? 11.891 -4.191 -15.453 1 89.06 29 THR B N 1
ATOM 1611 C CA . THR B 1 29 ? 10.812 -4.273 -16.438 1 89.06 29 THR B CA 1
ATOM 1612 C C . THR B 1 29 ? 9.453 -4.25 -15.734 1 89.06 29 THR B C 1
ATOM 1614 O O . THR B 1 29 ? 9.336 -4.633 -14.57 1 89.06 29 THR B O 1
ATOM 1617 N N . PRO B 1 30 ? 8.43 -3.797 -16.422 1 87.25 30 PRO B N 1
ATOM 1618 C CA . PRO B 1 30 ? 7.094 -3.758 -15.828 1 87.25 30 PRO B CA 1
ATOM 1619 C C . PRO B 1 30 ? 6.469 -5.145 -15.68 1 87.25 30 PRO B C 1
ATOM 1621 O O . PRO B 1 30 ? 5.473 -5.309 -14.969 1 87.25 30 PRO B O 1
ATOM 1624 N N . SER B 1 31 ? 7.059 -6.117 -16.281 1 86.44 31 SER B N 1
ATOM 1625 C CA . SER B 1 31 ? 6.453 -7.441 -16.344 1 86.44 31 SER B CA 1
ATOM 1626 C C . SER B 1 31 ? 7.359 -8.5 -15.734 1 86.44 31 SER B C 1
ATOM 1628 O O . SER B 1 31 ? 8.578 -8.445 -15.891 1 86.44 31 SER B O 1
ATOM 1630 N N . GLU B 1 32 ? 6.703 -9.453 -15.016 1 89.94 32 GLU B N 1
ATOM 1631 C CA . GLU B 1 32 ? 7.445 -10.562 -14.438 1 89.94 32 GLU B CA 1
ATOM 1632 C C . GLU B 1 32 ? 7.52 -11.742 -15.398 1 89.94 32 GLU B C 1
ATOM 1634 O O . GLU B 1 32 ? 8.055 -12.797 -15.062 1 89.94 32 GLU B O 1
ATOM 1639 N N . ARG B 1 33 ? 7.074 -11.578 -16.516 1 83.25 33 ARG B N 1
ATOM 1640 C CA . ARG B 1 33 ? 7.055 -12.656 -17.5 1 83.25 33 ARG B CA 1
ATOM 1641 C C . ARG B 1 33 ? 8.461 -12.977 -17.984 1 83.25 33 ARG B C 1
ATOM 1643 O O . ARG B 1 33 ? 9.406 -12.234 -17.703 1 83.25 33 ARG B O 1
ATOM 1650 N N . ILE B 1 34 ? 8.523 -14 -18.672 1 81.12 34 ILE B N 1
ATOM 1651 C CA . ILE B 1 34 ? 9.805 -14.445 -19.219 1 81.12 34 ILE B CA 1
ATOM 1652 C C . ILE B 1 34 ? 10.141 -13.648 -20.484 1 81.12 34 ILE B C 1
ATOM 1654 O O . ILE B 1 34 ? 9.273 -13.438 -21.328 1 81.12 34 ILE B O 1
ATOM 1658 N N . PRO B 1 35 ? 11.375 -13.195 -20.5 1 81 35 PRO B N 1
ATOM 1659 C CA . PRO B 1 35 ? 12.461 -13.422 -19.547 1 81 35 PRO B CA 1
ATOM 1660 C C . PRO B 1 35 ? 12.359 -12.523 -18.312 1 81 35 PRO B C 1
ATOM 1662 O O . PRO B 1 35 ? 11.953 -11.359 -18.422 1 81 35 PRO B O 1
ATOM 1665 N N . ARG B 1 36 ? 12.805 -13.148 -17.266 1 83.69 36 ARG B N 1
ATOM 1666 C CA . ARG B 1 36 ? 12.836 -12.414 -16 1 83.69 36 ARG B CA 1
ATOM 1667 C C . ARG B 1 36 ? 14.102 -11.578 -15.883 1 83.69 36 ARG B C 1
ATOM 1669 O O . ARG B 1 36 ? 15.18 -12.016 -16.297 1 83.69 36 ARG B O 1
ATOM 1676 N N . LYS B 1 37 ? 13.867 -10.391 -15.406 1 91.31 37 LYS B N 1
ATOM 1677 C CA . LYS B 1 37 ? 15.008 -9.562 -15.055 1 91.31 37 LYS B CA 1
ATOM 1678 C C . LYS B 1 37 ? 15.094 -9.359 -13.539 1 91.31 37 LYS B C 1
ATOM 1680 O O . LYS B 1 37 ? 14.078 -9.141 -12.883 1 91.31 37 LYS B O 1
ATOM 1685 N N . LYS B 1 38 ? 16.312 -9.508 -13.047 1 94.12 38 LYS B N 1
ATOM 1686 C CA . LYS B 1 38 ? 16.5 -9.344 -11.609 1 94.12 38 LYS B CA 1
ATOM 1687 C C . LYS B 1 38 ? 16.188 -7.914 -11.172 1 94.12 38 LYS B C 1
ATOM 1689 O O . LYS B 1 38 ? 16.484 -6.961 -11.883 1 94.12 38 LYS B O 1
ATOM 1694 N N . TYR B 1 39 ? 15.625 -7.801 -10.023 1 96.12 39 TYR B N 1
ATOM 1695 C CA . TYR B 1 39 ? 15.445 -6.48 -9.422 1 96.12 39 TYR B CA 1
ATOM 1696 C C . TYR B 1 39 ? 16.766 -5.926 -8.914 1 96.12 39 TYR B C 1
ATOM 1698 O O . TYR B 1 39 ? 17.609 -6.672 -8.391 1 96.12 39 TYR B O 1
ATOM 1706 N N . ASP B 1 40 ? 16.953 -4.617 -9.062 1 94.44 40 ASP B N 1
ATOM 1707 C CA . ASP B 1 40 ? 18.016 -3.957 -8.32 1 94.44 40 ASP B CA 1
ATOM 1708 C C . ASP B 1 40 ? 17.672 -3.84 -6.84 1 94.44 40 ASP B C 1
ATOM 1710 O O . ASP B 1 40 ? 16.562 -3.434 -6.484 1 94.44 40 ASP B O 1
ATOM 1714 N N . MET B 1 41 ? 18.609 -4.254 -6.055 1 95.25 41 MET B N 1
ATOM 1715 C CA . MET B 1 41 ? 18.391 -4.152 -4.613 1 95.25 41 MET B CA 1
ATOM 1716 C C . MET B 1 41 ? 19.312 -3.107 -3.998 1 95.25 41 MET B C 1
ATOM 1718 O O . MET B 1 41 ? 20.516 -3.105 -4.266 1 95.25 41 MET B O 1
ATOM 1722 N N . ASN B 1 42 ? 18.719 -2.227 -3.168 1 96.38 42 ASN B N 1
ATOM 1723 C CA . ASN B 1 42 ? 19.5 -1.184 -2.51 1 96.38 42 ASN B CA 1
ATOM 1724 C C . ASN B 1 42 ? 18.984 -0.902 -1.101 1 96.38 42 ASN B C 1
ATOM 1726 O O . ASN B 1 42 ? 17.844 -1.221 -0.781 1 96.38 42 ASN B O 1
ATOM 1730 N N . THR B 1 43 ? 19.875 -0.416 -0.268 1 97.56 43 THR B N 1
ATOM 1731 C CA . THR B 1 43 ? 19.484 0.173 1.004 1 97.56 43 THR B CA 1
ATOM 1732 C C . THR B 1 43 ? 19.156 1.656 0.836 1 97.56 43 THR B C 1
ATOM 1734 O O . THR B 1 43 ? 19.891 2.379 0.147 1 97.56 43 THR B O 1
ATOM 1737 N N . LEU B 1 44 ? 18.062 2.072 1.358 1 98.5 44 LEU B N 1
ATOM 1738 C CA . LEU B 1 44 ? 17.703 3.484 1.274 1 98.5 44 LEU B CA 1
ATOM 1739 C C . LEU B 1 44 ? 18.625 4.328 2.143 1 98.5 44 LEU B C 1
ATOM 1741 O O . LEU B 1 44 ? 18.688 4.137 3.359 1 98.5 44 LEU B O 1
ATOM 1745 N N . LYS B 1 45 ? 19.312 5.27 1.485 1 98.38 45 LYS B N 1
ATOM 1746 C CA . LYS B 1 45 ? 20.281 6.102 2.184 1 98.38 45 LYS B CA 1
ATOM 1747 C C . LYS B 1 45 ? 20.078 7.582 1.863 1 98.38 45 LYS B C 1
ATOM 1749 O O . LYS B 1 45 ? 19.703 7.934 0.739 1 98.38 45 LYS B O 1
ATOM 1754 N N . ILE B 1 46 ? 20.297 8.359 2.797 1 98.12 46 ILE B N 1
ATOM 1755 C CA . ILE B 1 46 ? 20.438 9.797 2.613 1 98.12 46 ILE B CA 1
ATOM 1756 C C . ILE B 1 46 ? 21.844 10.234 2.996 1 98.12 46 ILE B C 1
ATOM 1758 O O . ILE B 1 46 ? 22.297 9.984 4.117 1 98.12 46 ILE B O 1
ATOM 1762 N N . LYS B 1 47 ? 22.516 10.836 2.072 1 96.5 47 LYS B N 1
ATOM 1763 C CA . LYS B 1 47 ? 23.891 11.273 2.266 1 96.5 47 LYS B CA 1
ATOM 1764 C C . LYS B 1 47 ? 24.75 10.148 2.824 1 96.5 47 LYS B C 1
ATOM 1766 O O . LYS B 1 47 ? 25.469 10.344 3.805 1 96.5 47 LYS B O 1
ATOM 1771 N N . GLY B 1 48 ? 24.562 8.969 2.332 1 95.31 48 GLY B N 1
ATOM 1772 C CA . GLY B 1 48 ? 25.406 7.832 2.641 1 95.31 48 GLY B CA 1
ATOM 1773 C C . GLY B 1 48 ? 25 7.098 3.898 1 95.31 48 GLY B C 1
ATOM 1774 O O . GLY B 1 48 ? 25.547 6.047 4.227 1 95.31 48 GLY B O 1
ATOM 1775 N N . LYS B 1 49 ? 24.062 7.582 4.555 1 97.81 49 LYS B N 1
ATOM 1776 C CA . LYS B 1 49 ? 23.625 6.941 5.793 1 97.81 49 LYS B CA 1
ATOM 1777 C C . LYS B 1 49 ? 22.312 6.18 5.586 1 97.81 49 LYS B C 1
ATOM 1779 O O . LYS B 1 49 ? 21.328 6.742 5.086 1 97.81 49 LYS B O 1
ATOM 1784 N N . SER B 1 50 ? 22.297 4.961 6.02 1 98.44 50 SER B N 1
ATOM 1785 C CA . SER B 1 50 ? 21.094 4.148 5.898 1 98.44 50 SER B CA 1
ATOM 1786 C C . SER B 1 50 ? 19.984 4.68 6.785 1 98.44 50 SER B C 1
ATOM 1788 O O . SER B 1 50 ? 20.234 5.137 7.902 1 98.44 50 SER B O 1
ATOM 1790 N N . ILE B 1 51 ? 18.781 4.578 6.348 1 98.81 51 ILE B N 1
ATOM 1791 C CA . ILE B 1 51 ? 17.625 5.016 7.105 1 98.81 51 ILE B CA 1
ATOM 1792 C C . ILE B 1 51 ? 17.078 3.852 7.926 1 98.81 51 ILE B C 1
ATOM 1794 O O . ILE B 1 51 ? 16.719 2.805 7.375 1 98.81 51 ILE B O 1
ATOM 1798 N N . LYS B 1 52 ? 17.016 4.059 9.172 1 98.69 52 LYS B N 1
ATOM 1799 C CA . LYS B 1 52 ? 16.453 3.064 10.078 1 98.69 52 LYS B CA 1
ATOM 1800 C C . LYS B 1 52 ? 15.086 3.51 10.602 1 98.69 52 LYS B C 1
ATOM 1802 O O . LYS B 1 52 ? 14.891 4.688 10.898 1 98.69 52 LYS B O 1
ATOM 1807 N N . VAL B 1 53 ? 14.203 2.578 10.711 1 98.69 53 VAL B N 1
ATOM 1808 C CA . VAL B 1 53 ? 12.867 2.857 11.242 1 98.69 53 VAL B CA 1
ATOM 1809 C C . VAL B 1 53 ? 12.836 2.551 12.742 1 98.69 53 VAL B C 1
ATOM 1811 O O . VAL B 1 53 ? 13.812 2.049 13.297 1 98.69 53 VAL B O 1
ATOM 1814 N N . ASN B 1 54 ? 11.742 2.924 13.359 1 98.62 54 ASN B N 1
ATOM 1815 C CA . ASN B 1 54 ? 11.547 2.65 14.781 1 98.62 54 ASN B CA 1
ATOM 1816 C C . ASN B 1 54 ? 11.43 1.153 15.047 1 98.62 54 ASN B C 1
ATOM 1818 O O . ASN B 1 54 ? 10.547 0.486 14.5 1 98.62 54 ASN B O 1
ATOM 1822 N N . PRO B 1 55 ? 12.258 0.618 15.875 1 97.5 55 PRO B N 1
ATOM 1823 C CA . PRO B 1 55 ? 12.203 -0.827 16.109 1 97.5 55 PRO B CA 1
ATOM 1824 C C . PRO B 1 55 ? 10.906 -1.271 16.766 1 97.5 55 PRO B C 1
ATOM 1826 O O . PRO B 1 55 ? 10.508 -2.43 16.641 1 97.5 55 PRO B O 1
ATOM 1829 N N . LYS B 1 56 ? 10.25 -0.444 17.469 1 96.31 56 LYS B N 1
ATOM 1830 C CA . LYS B 1 56 ? 9.016 -0.802 18.156 1 96.31 56 LYS B CA 1
ATOM 1831 C C . LYS B 1 56 ? 7.809 -0.701 17.234 1 96.31 56 LYS B C 1
ATOM 1833 O O . LYS B 1 56 ? 6.738 -1.229 17.531 1 96.31 56 LYS B O 1
ATOM 1838 N N . LEU B 1 57 ? 7.969 0.038 16.172 1 96.75 57 LEU B N 1
ATOM 1839 C CA . LEU B 1 57 ? 6.926 0.234 15.18 1 96.75 57 LEU B CA 1
ATOM 1840 C C . LEU B 1 57 ? 7.52 0.329 13.781 1 96.75 57 LEU B C 1
ATOM 1842 O O . LEU B 1 57 ? 7.496 1.396 13.156 1 96.75 57 LEU B O 1
ATOM 1846 N N . PRO B 1 58 ? 8.086 -0.761 13.266 1 97.19 58 PRO B N 1
ATOM 1847 C CA . PRO B 1 58 ? 8.844 -0.752 12.008 1 97.19 58 PRO B CA 1
ATOM 1848 C C . PRO B 1 58 ? 7.949 -0.813 10.773 1 97.19 58 PRO B C 1
ATOM 1850 O O . PRO B 1 58 ? 8.07 -1.736 9.969 1 97.19 58 PRO B O 1
ATOM 1853 N N . ILE B 1 59 ? 7.129 0.183 10.562 1 97.12 59 ILE B N 1
ATOM 1854 C CA . ILE B 1 59 ? 6.168 0.213 9.469 1 97.12 59 ILE B CA 1
ATOM 1855 C C . ILE B 1 59 ? 6.539 1.322 8.484 1 97.12 59 ILE B C 1
ATOM 1857 O O . ILE B 1 59 ? 7.133 2.33 8.875 1 97.12 59 ILE B O 1
ATOM 1861 N N . ILE B 1 60 ? 6.277 1.099 7.238 1 98.5 60 ILE B N 1
ATOM 1862 C CA . ILE B 1 60 ? 6.559 2.053 6.172 1 98.5 60 ILE B CA 1
ATOM 1863 C C . ILE B 1 60 ? 5.383 2.098 5.199 1 98.5 60 ILE B C 1
ATOM 1865 O O . ILE B 1 60 ? 4.547 1.19 5.18 1 98.5 60 ILE B O 1
ATOM 1869 N N . SER B 1 61 ? 5.254 3.109 4.5 1 98.75 61 SER B N 1
ATOM 1870 C CA . SER B 1 61 ? 4.363 3.297 3.361 1 98.75 61 SER B CA 1
ATOM 1871 C C . SER B 1 61 ? 5.008 4.168 2.289 1 98.75 61 SER B C 1
ATOM 1873 O O . SER B 1 61 ? 6.082 4.734 2.506 1 98.75 61 SER B O 1
ATOM 1875 N N . ALA B 1 62 ? 4.422 4.215 1.142 1 98.5 62 ALA B N 1
ATOM 1876 C CA . ALA B 1 62 ? 5.051 4.961 0.053 1 98.5 62 ALA B CA 1
ATOM 1877 C C . ALA B 1 62 ? 4.031 5.328 -1.021 1 98.5 62 ALA B C 1
ATOM 1879 O O . ALA B 1 62 ? 2.975 4.695 -1.122 1 98.5 62 ALA B O 1
ATOM 1880 N N . VAL B 1 63 ? 4.309 6.312 -1.738 1 96.44 63 VAL B N 1
ATOM 1881 C CA . VAL B 1 63 ? 3.549 6.703 -2.922 1 96.44 63 VAL B CA 1
ATOM 1882 C C . VAL B 1 63 ? 4.508 7.035 -4.062 1 96.44 63 VAL B C 1
ATOM 1884 O O . VAL B 1 63 ? 5.664 7.398 -3.826 1 96.44 63 VAL B O 1
ATOM 1887 N N . ALA B 1 64 ? 4.105 6.887 -5.254 1 94.69 64 ALA B N 1
ATOM 1888 C CA . ALA B 1 64 ? 4.797 7.305 -6.473 1 94.69 64 ALA B CA 1
ATOM 1889 C C . ALA B 1 64 ? 3.84 8.016 -7.426 1 94.69 64 ALA B C 1
ATOM 1891 O O . ALA B 1 64 ? 2.707 7.57 -7.629 1 94.69 64 ALA B O 1
ATOM 1892 N N . PHE B 1 65 ? 4.273 9.133 -7.93 1 90.94 65 PHE B N 1
ATOM 1893 C CA . PHE B 1 65 ? 3.402 9.883 -8.82 1 90.94 65 PHE B CA 1
ATOM 1894 C C . PHE B 1 65 ? 4.199 10.93 -9.602 1 90.94 65 PHE B C 1
ATOM 1896 O O . PHE B 1 65 ? 5.387 11.133 -9.336 1 90.94 65 PHE B O 1
ATOM 1903 N N . THR B 1 66 ? 3.541 11.469 -10.555 1 89.38 66 THR B N 1
ATOM 1904 C CA . THR B 1 66 ? 4.02 12.633 -11.289 1 89.38 66 THR B CA 1
ATOM 1905 C C . THR B 1 66 ? 2.977 13.742 -11.281 1 89.38 66 THR B C 1
ATOM 1907 O O . THR B 1 66 ? 1.777 13.477 -11.391 1 89.38 66 THR B O 1
ATOM 1910 N N . HIS B 1 67 ? 3.418 14.922 -11.062 1 87.62 67 HIS B N 1
ATOM 1911 C CA . HIS B 1 67 ? 2.551 16.094 -11.102 1 87.62 67 HIS B CA 1
ATOM 1912 C C . HIS B 1 67 ? 3.195 17.234 -11.891 1 87.62 67 HIS B C 1
ATOM 1914 O O . HIS B 1 67 ? 4.332 17.625 -11.609 1 87.62 67 HIS B O 1
ATOM 1920 N N . PRO B 1 68 ? 2.455 17.719 -12.812 1 85.19 68 PRO B N 1
ATOM 1921 C CA . PRO B 1 68 ? 3.062 18.719 -13.688 1 85.19 68 PRO B CA 1
ATOM 1922 C C . PRO B 1 68 ? 3.523 19.969 -12.938 1 85.19 68 PRO B C 1
ATOM 1924 O O . PRO B 1 68 ? 4.473 20.641 -13.352 1 85.19 68 PRO B O 1
ATOM 1927 N N . GLU B 1 69 ? 2.949 20.281 -11.828 1 83.69 69 GLU B N 1
ATOM 1928 C CA . GLU B 1 69 ? 3.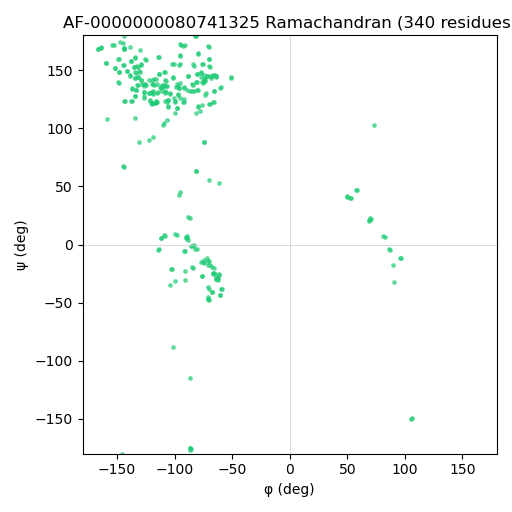248 21.516 -11.117 1 83.69 69 GLU B CA 1
ATOM 1929 C C . GLU B 1 69 ? 4.051 21.25 -9.852 1 83.69 69 GLU B C 1
ATOM 1931 O O . GLU B 1 69 ? 4.211 22.125 -9.008 1 83.69 69 GLU B O 1
ATOM 1936 N N . SER B 1 70 ? 4.453 20.031 -9.688 1 84.56 70 SER B N 1
ATOM 1937 C CA . SER B 1 70 ? 5.246 19.656 -8.516 1 84.56 70 SER B CA 1
ATOM 1938 C C . SER B 1 70 ? 6.609 19.125 -8.93 1 84.56 70 SER B C 1
ATOM 1940 O O . SER B 1 70 ? 6.711 18.281 -9.828 1 84.56 70 SER B O 1
ATOM 1942 N N . CYS B 1 71 ? 7.641 19.641 -8.266 1 89.44 71 CYS B N 1
ATOM 1943 C CA . CYS B 1 71 ? 9.016 19.219 -8.469 1 89.44 71 CYS B CA 1
ATOM 1944 C C . CYS B 1 71 ? 9.391 19.266 -9.945 1 89.44 71 CYS B C 1
ATOM 1946 O O . CYS B 1 71 ? 9.977 18.312 -10.477 1 89.44 71 CYS B O 1
ATOM 1948 N N . GLY B 1 72 ? 8.914 20.344 -10.664 1 86.81 72 GLY B N 1
ATOM 1949 C CA . GLY B 1 72 ? 9.25 20.562 -12.062 1 86.81 72 GLY B CA 1
ATOM 1950 C C . GLY B 1 72 ? 8.633 19.547 -13 1 86.81 72 GLY B C 1
ATOM 1951 O O . GLY B 1 72 ? 9.172 19.266 -14.07 1 86.81 72 GLY B O 1
ATOM 1952 N N . GLY B 1 73 ? 7.59 18.891 -12.539 1 87.94 73 GLY B N 1
ATOM 1953 C CA . GLY B 1 73 ? 6.93 17.906 -13.375 1 87.94 73 GLY B CA 1
ATOM 1954 C C . GLY B 1 73 ? 7.621 16.547 -13.359 1 87.94 73 GLY B C 1
ATOM 1955 O O . GLY B 1 73 ? 7.266 15.664 -14.133 1 87.94 73 GLY B O 1
ATOM 1956 N N . ARG B 1 74 ? 8.578 16.438 -12.531 1 92.69 74 ARG B N 1
ATOM 1957 C CA . ARG B 1 74 ? 9.352 15.195 -12.469 1 92.69 74 ARG B CA 1
ATOM 1958 C C . ARG B 1 74 ? 8.648 14.156 -11.594 1 92.69 74 ARG B C 1
ATOM 1960 O O . ARG B 1 74 ? 7.875 14.516 -10.703 1 92.69 74 ARG B O 1
ATOM 1967 N N . ALA B 1 75 ? 8.906 12.82 -11.852 1 93.25 75 ALA B N 1
ATOM 1968 C CA . ALA B 1 75 ? 8.359 11.734 -11.039 1 93.25 75 ALA B CA 1
ATOM 1969 C C . ALA B 1 75 ? 8.891 11.797 -9.609 1 93.25 75 ALA B C 1
ATOM 1971 O O . ALA B 1 75 ? 10.047 12.148 -9.391 1 93.25 75 ALA B O 1
ATOM 1972 N N . GLN B 1 76 ? 8.016 11.422 -8.695 1 94.5 76 GLN B N 1
ATOM 1973 C CA . GLN B 1 76 ? 8.391 11.422 -7.289 1 94.5 76 GLN B CA 1
ATOM 1974 C C . GLN B 1 76 ? 8.055 10.078 -6.633 1 94.5 76 GLN B C 1
ATOM 1976 O O . GLN B 1 76 ? 7.035 9.469 -6.949 1 94.5 76 GLN B O 1
ATOM 1981 N N . VAL B 1 77 ? 8.898 9.703 -5.832 1 97.06 77 VAL B N 1
ATOM 1982 C CA . VAL B 1 77 ? 8.625 8.617 -4.887 1 97.06 77 VAL B CA 1
ATOM 1983 C C . VAL B 1 77 ? 8.805 9.125 -3.459 1 97.06 77 VAL B C 1
ATOM 1985 O O . VAL B 1 77 ? 9.844 9.703 -3.121 1 97.06 77 VAL B O 1
ATOM 1988 N N . ARG B 1 78 ? 7.781 8.984 -2.689 1 97.44 78 ARG B N 1
ATOM 1989 C CA . ARG B 1 78 ? 7.828 9.414 -1.295 1 97.44 78 ARG B CA 1
ATOM 1990 C C . ARG B 1 78 ? 7.602 8.234 -0.352 1 97.44 78 ARG B C 1
ATOM 1992 O O . ARG B 1 78 ? 6.676 7.445 -0.551 1 97.44 78 ARG B O 1
ATOM 1999 N N . VAL B 1 79 ? 8.469 8.109 0.595 1 98.75 79 VAL B N 1
ATOM 2000 C CA . VAL B 1 79 ? 8.414 7.023 1.567 1 98.75 79 VAL B CA 1
ATOM 2001 C C . VAL B 1 79 ? 8.141 7.59 2.959 1 98.75 79 VAL B C 1
ATOM 2003 O O . VAL B 1 79 ? 8.789 8.547 3.383 1 98.75 79 VAL B O 1
ATOM 2006 N N . TYR B 1 80 ? 7.203 7.035 3.646 1 98.81 80 TYR B N 1
ATOM 2007 C CA . TYR B 1 80 ? 6.832 7.441 4.996 1 98.81 80 TYR B CA 1
ATOM 2008 C C . TYR B 1 80 ? 7.203 6.363 6.012 1 98.81 80 TYR B C 1
ATOM 2010 O O . TYR B 1 80 ? 7.016 5.172 5.754 1 98.81 80 TYR B O 1
ATOM 2018 N N . TYR B 1 81 ? 7.754 6.777 7.082 1 98.81 81 TYR B N 1
ATOM 2019 C CA . TYR B 1 81 ? 8.188 5.84 8.109 1 98.81 81 TYR B CA 1
ATOM 2020 C C . TYR B 1 81 ? 8.188 6.492 9.484 1 98.81 81 TYR B C 1
ATOM 2022 O O . TYR B 1 81 ? 7.898 7.684 9.609 1 98.81 81 TYR B O 1
ATOM 2030 N N . VAL B 1 82 ? 8.406 5.656 10.5 1 98.75 82 VAL B N 1
ATOM 2031 C CA . VAL B 1 82 ? 8.469 6.156 11.867 1 98.75 82 VAL B CA 1
ATOM 2032 C C . VAL B 1 82 ? 9.93 6.359 12.273 1 98.75 82 VAL B C 1
ATOM 2034 O O . VAL B 1 82 ? 10.75 5.457 12.125 1 98.75 82 VAL B O 1
ATOM 2037 N N . ASP B 1 83 ? 10.188 7.504 12.766 1 98.62 83 ASP B N 1
ATOM 2038 C CA . ASP B 1 83 ? 11.531 7.863 13.18 1 98.62 83 ASP B CA 1
ATOM 2039 C C . ASP B 1 83 ? 12.133 6.801 14.094 1 98.62 83 ASP B C 1
ATOM 2041 O O . ASP B 1 83 ? 11.445 6.289 14.984 1 98.62 83 ASP B O 1
ATOM 2045 N N . ARG B 1 84 ? 13.398 6.574 13.977 1 98.38 84 ARG B N 1
ATOM 2046 C CA . ARG B 1 84 ? 14.094 5.5 14.672 1 98.38 84 ARG B CA 1
ATOM 2047 C C . ARG B 1 84 ? 13.961 5.648 16.188 1 98.38 84 ARG B C 1
ATOM 2049 O O . ARG B 1 84 ? 13.805 4.656 16.906 1 98.38 84 ARG B O 1
ATOM 2056 N N . ASP B 1 85 ? 14.016 6.902 16.656 1 98 85 ASP B N 1
ATOM 2057 C CA . ASP B 1 85 ? 14.188 7.117 18.094 1 98 85 ASP B CA 1
ATOM 2058 C C . ASP B 1 85 ? 12.953 7.777 18.703 1 98 85 ASP B C 1
ATOM 2060 O O . ASP B 1 85 ? 12.922 8.047 19.906 1 98 85 ASP B O 1
ATOM 2064 N N . SER B 1 86 ? 12.062 8.094 17.875 1 97.88 86 SER B N 1
ATOM 2065 C CA . SER B 1 86 ? 10.844 8.758 18.344 1 97.88 86 SER B CA 1
ATOM 2066 C C . SER B 1 86 ? 9.625 8.297 17.547 1 97.88 86 SER B C 1
ATOM 2068 O O . SER B 1 86 ? 9.758 7.57 16.562 1 97.88 86 SER B O 1
ATOM 2070 N N . LEU B 1 87 ? 8.484 8.672 18.047 1 97.62 87 LEU B N 1
ATOM 2071 C CA . LEU B 1 87 ? 7.246 8.328 17.359 1 97.62 87 LEU B CA 1
ATOM 2072 C C . LEU B 1 87 ? 6.789 9.477 16.469 1 97.62 87 LEU B C 1
ATOM 2074 O O . LEU B 1 87 ? 5.609 9.836 16.469 1 97.62 87 LEU B O 1
ATOM 2078 N N . PHE B 1 88 ? 7.73 10.023 15.75 1 98.38 88 PHE B N 1
ATOM 2079 C CA . PHE B 1 88 ? 7.434 11 14.719 1 98.38 88 PHE B CA 1
ATOM 2080 C C . PHE B 1 88 ? 7.387 10.344 13.344 1 98.38 88 PHE B C 1
ATOM 2082 O O . PHE B 1 88 ? 8.219 9.492 13.031 1 98.38 88 PHE B O 1
ATOM 2089 N N . LEU B 1 89 ? 6.406 10.766 12.586 1 98.5 89 LEU B N 1
ATOM 2090 C CA . LEU B 1 89 ? 6.395 10.375 11.18 1 98.5 89 LEU B CA 1
ATOM 2091 C C . LEU B 1 89 ? 7.422 11.172 10.391 1 98.5 89 LEU B C 1
ATOM 2093 O O . LEU B 1 89 ? 7.594 12.375 10.609 1 98.5 89 LEU B O 1
ATOM 2097 N N . ARG B 1 90 ? 8.094 10.477 9.492 1 98.81 90 ARG B N 1
ATOM 2098 C CA . ARG B 1 90 ? 9.086 11.086 8.609 1 98.81 90 ARG B CA 1
ATOM 2099 C C . ARG B 1 90 ? 8.812 10.711 7.152 1 98.81 90 ARG B C 1
ATOM 2101 O O . ARG B 1 90 ? 8.195 9.68 6.871 1 98.81 90 ARG B O 1
ATOM 2108 N N . GLU B 1 91 ? 9.273 11.57 6.297 1 98.5 91 GLU B N 1
ATOM 2109 C CA . GLU B 1 91 ? 9.18 11.359 4.852 1 98.5 91 GLU B CA 1
ATOM 2110 C C . GLU B 1 91 ? 10.555 11.445 4.191 1 98.5 91 GLU B C 1
ATOM 2112 O O . GLU B 1 91 ? 11.359 12.312 4.535 1 98.5 91 GLU B O 1
ATOM 2117 N N . ILE B 1 92 ? 10.797 10.562 3.309 1 98.56 92 ILE B N 1
ATOM 2118 C CA . ILE B 1 92 ? 11.914 10.609 2.371 1 98.56 92 ILE B CA 1
ATOM 2119 C C . ILE B 1 92 ? 11.391 10.711 0.942 1 98.56 92 ILE B C 1
ATOM 2121 O O . ILE B 1 92 ? 10.391 10.07 0.597 1 98.56 92 ILE B O 1
ATOM 2125 N N . ILE B 1 93 ? 12.102 11.492 0.131 1 97.38 93 ILE B N 1
ATOM 2126 C CA . ILE B 1 93 ? 11.602 11.734 -1.219 1 97.38 93 ILE B CA 1
ATOM 2127 C C . ILE B 1 93 ? 12.734 11.539 -2.227 1 97.38 93 ILE B C 1
ATOM 2129 O O . ILE B 1 93 ? 13.875 11.93 -1.975 1 97.38 93 ILE B O 1
ATOM 2133 N N . ARG B 1 94 ? 12.438 10.906 -3.275 1 97.75 94 ARG B N 1
ATOM 2134 C CA . ARG B 1 94 ? 13.266 10.891 -4.477 1 97.75 94 ARG B CA 1
ATOM 2135 C C . ARG B 1 94 ? 12.539 11.531 -5.652 1 97.75 94 ARG B C 1
ATOM 2137 O O . ARG B 1 94 ? 11.406 11.156 -5.973 1 97.75 94 ARG B O 1
ATOM 2144 N N . VAL B 1 95 ? 13.141 12.508 -6.164 1 95.88 95 VAL B N 1
ATOM 2145 C CA . VAL B 1 95 ? 12.594 13.203 -7.324 1 95.88 95 VAL B CA 1
ATOM 2146 C C . VAL B 1 95 ? 13.406 12.852 -8.57 1 95.88 95 VAL B C 1
ATOM 2148 O O . VAL B 1 95 ? 14.633 13.008 -8.578 1 95.88 95 VAL B O 1
ATOM 2151 N N . GLY B 1 96 ? 12.703 12.344 -9.523 1 93.69 96 GLY B N 1
ATOM 2152 C CA . GLY B 1 96 ? 13.391 11.992 -10.766 1 93.69 96 GLY B CA 1
ATOM 2153 C C . GLY B 1 96 ? 13.57 10.5 -10.938 1 93.69 96 GLY B C 1
ATOM 2154 O O . GLY B 1 96 ? 12.727 9.711 -10.508 1 93.69 96 GLY B O 1
ATOM 2155 N N . ASP B 1 97 ? 14.688 10.109 -11.641 1 89.69 97 ASP B N 1
ATOM 2156 C CA . ASP B 1 97 ? 14.891 8.719 -12.039 1 89.69 97 ASP B CA 1
ATOM 2157 C C . ASP B 1 97 ? 15.57 7.926 -10.93 1 89.69 97 ASP B C 1
ATOM 2159 O O . ASP B 1 97 ? 15.789 8.445 -9.828 1 89.69 97 ASP B O 1
ATOM 2163 N N . LYS B 1 98 ? 15.852 6.699 -11.203 1 91.06 98 LYS B N 1
ATOM 2164 C CA . LYS B 1 98 ? 16.328 5.738 -10.219 1 91.06 98 LYS B CA 1
ATOM 2165 C C . LYS B 1 98 ? 17.719 6.129 -9.703 1 91.06 98 LYS B C 1
ATOM 2167 O O . LYS B 1 98 ? 18.141 5.672 -8.641 1 91.06 98 LYS B O 1
ATOM 2172 N N . ASP B 1 99 ? 18.438 6.93 -10.43 1 91.38 99 ASP B N 1
ATOM 2173 C CA . ASP B 1 99 ? 19.812 7.262 -10.062 1 91.38 99 ASP B CA 1
ATOM 2174 C C . ASP B 1 99 ? 19.859 8.516 -9.188 1 91.38 99 ASP B C 1
ATOM 2176 O O . ASP B 1 99 ? 20.922 8.883 -8.688 1 91.38 99 ASP B O 1
ATOM 2180 N N . GLU B 1 100 ? 18.719 9.18 -8.992 1 95.88 100 GLU B N 1
ATOM 2181 C CA . GLU B 1 100 ? 18.672 10.398 -8.188 1 95.88 100 GLU B CA 1
ATOM 2182 C C . GLU B 1 100 ? 18.75 10.07 -6.695 1 95.88 100 GLU B C 1
ATOM 2184 O O . GLU B 1 100 ? 18.375 8.977 -6.273 1 95.88 100 GLU B O 1
ATOM 2189 N N . ASP B 1 101 ? 19.188 10.984 -5.973 1 97.25 101 ASP B N 1
ATOM 2190 C CA . ASP B 1 101 ? 19.391 10.812 -4.539 1 97.25 101 ASP B CA 1
ATOM 2191 C C . ASP B 1 101 ? 18.062 10.883 -3.783 1 97.25 101 ASP B C 1
ATOM 2193 O O . ASP B 1 101 ? 17.156 11.602 -4.195 1 97.25 101 ASP B O 1
ATOM 2197 N N . TRP B 1 102 ? 18.031 10.156 -2.756 1 98.31 102 TRP B N 1
ATOM 2198 C CA . TRP B 1 102 ? 16.969 10.305 -1.771 1 98.31 102 TRP B CA 1
ATOM 2199 C C . TRP B 1 102 ? 17.25 11.477 -0.835 1 98.31 102 TRP B C 1
ATOM 2201 O O . TRP B 1 102 ? 18.406 11.68 -0.422 1 98.31 102 TRP B O 1
ATOM 2211 N N . ASN B 1 103 ? 16.219 12.219 -0.522 1 98.19 103 ASN B N 1
ATOM 2212 C CA . ASN B 1 103 ? 16.328 13.367 0.379 1 98.19 103 ASN B CA 1
ATOM 2213 C C . ASN B 1 103 ? 15.195 13.367 1.412 1 98.19 103 ASN B C 1
ATOM 2215 O O . ASN B 1 103 ? 14.172 12.719 1.222 1 98.19 103 ASN B O 1
ATOM 2219 N N . ASP B 1 104 ? 15.445 14.133 2.477 1 97.75 104 ASP B N 1
ATOM 2220 C CA . ASP B 1 104 ? 14.383 14.32 3.457 1 97.75 104 ASP B CA 1
ATOM 2221 C C . ASP B 1 104 ? 13.219 15.102 2.857 1 97.75 104 ASP B C 1
ATOM 2223 O O . ASP B 1 104 ? 13.422 16.078 2.137 1 97.75 104 ASP B O 1
ATOM 2227 N N . GLY B 1 105 ? 11.984 14.578 3.074 1 96.25 105 GLY B N 1
ATOM 2228 C CA . GLY B 1 105 ? 10.82 15.398 2.787 1 96.25 105 GLY B CA 1
ATOM 2229 C C . GLY B 1 105 ? 10.586 16.484 3.814 1 96.25 105 GLY B C 1
ATOM 2230 O O . GLY B 1 105 ? 9.75 16.344 4.703 1 96.25 105 GLY B O 1
ATOM 2231 N N . MET B 1 106 ? 11.156 17.609 3.664 1 94.31 106 MET B N 1
ATOM 2232 C CA . MET B 1 106 ? 11.266 18.625 4.707 1 94.31 106 MET B CA 1
ATOM 2233 C C . MET B 1 106 ? 9.891 19.203 5.055 1 94.31 106 MET B C 1
ATOM 2235 O O . MET B 1 106 ? 9.602 19.453 6.223 1 94.31 106 MET B O 1
ATOM 2239 N N . ASP B 1 107 ? 9.055 19.438 4.059 1 92.75 107 ASP B N 1
ATOM 2240 C CA . ASP B 1 107 ? 7.75 20.031 4.328 1 92.75 107 ASP B CA 1
ATOM 2241 C C . ASP B 1 107 ? 6.922 19.141 5.246 1 92.75 107 ASP B C 1
ATOM 2243 O O . ASP B 1 107 ? 6.25 19.625 6.16 1 92.75 107 ASP B O 1
ATOM 2247 N N . PHE B 1 108 ? 6.941 17.906 4.992 1 95.88 108 PHE B N 1
ATOM 2248 C CA . PHE B 1 108 ? 6.238 16.938 5.828 1 95.88 108 PHE B CA 1
ATOM 2249 C C . PHE B 1 108 ? 6.926 16.781 7.18 1 95.88 108 PHE B C 1
ATOM 2251 O O . PHE B 1 108 ? 6.266 16.797 8.219 1 95.88 108 PHE B O 1
ATOM 2258 N N . ASN B 1 109 ? 8.25 16.625 7.18 1 97.19 109 ASN B N 1
ATOM 2259 C CA . ASN B 1 109 ? 9.008 16.359 8.398 1 97.19 109 ASN B CA 1
ATOM 2260 C C . ASN B 1 109 ? 8.922 17.531 9.375 1 97.19 109 ASN B C 1
ATOM 2262 O O . ASN B 1 109 ? 8.93 17.344 10.586 1 97.19 109 ASN B O 1
ATOM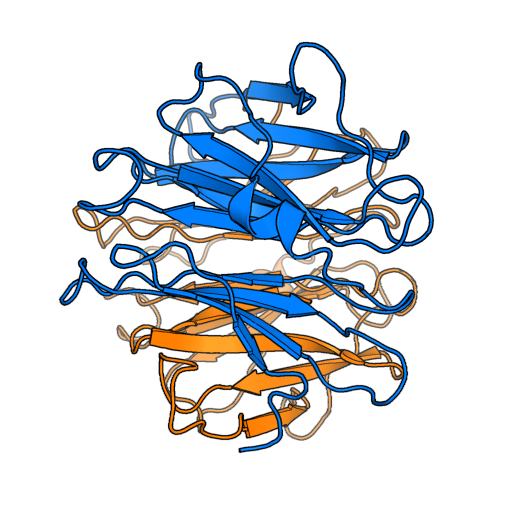 2266 N N . ASP B 1 110 ? 8.773 18.719 8.852 1 95.81 110 ASP B N 1
ATOM 2267 C CA . ASP B 1 110 ? 8.695 19.922 9.68 1 95.81 110 ASP B CA 1
ATOM 2268 C C . ASP B 1 110 ? 7.395 19.969 10.477 1 95.81 110 ASP B C 1
ATOM 2270 O O . ASP B 1 110 ? 7.273 20.719 11.445 1 95.81 110 ASP B O 1
ATOM 2274 N N . LYS B 1 111 ? 6.434 19.219 10.094 1 95.94 111 LYS B N 1
ATOM 2275 C CA . LYS B 1 111 ? 5.152 19.219 10.789 1 95.94 111 LYS B CA 1
ATOM 2276 C C . LYS B 1 111 ? 5.25 18.438 12.102 1 95.94 111 LYS B C 1
ATOM 2278 O O . LYS B 1 111 ? 4.414 18.609 12.992 1 95.94 111 LYS B O 1
ATOM 2283 N N . ASP B 1 112 ? 6.148 17.484 12.195 1 96.44 112 ASP B N 1
ATOM 2284 C CA . ASP B 1 112 ? 6.387 16.656 13.375 1 96.44 112 ASP B CA 1
ATOM 2285 C C . ASP B 1 112 ? 5.121 15.898 13.781 1 96.44 112 ASP B C 1
ATOM 2287 O O . ASP B 1 112 ? 4.738 15.898 14.953 1 96.44 112 ASP B O 1
ATOM 2291 N N . TYR B 1 113 ? 4.488 15.305 12.828 1 96.88 113 TYR B N 1
ATOM 2292 C CA . TYR B 1 113 ? 3.338 14.469 13.133 1 96.88 113 TYR B CA 1
ATOM 2293 C C . TYR B 1 113 ? 3.734 13.312 14.047 1 96.88 113 TYR B C 1
ATOM 2295 O O . TYR B 1 113 ? 4.754 12.656 13.82 1 96.88 113 TYR B O 1
ATOM 2303 N N . THR B 1 114 ? 2.908 13.086 15.062 1 96.75 114 THR B N 1
ATOM 2304 C CA . THR B 1 114 ? 3.152 11.969 15.961 1 96.75 114 THR B CA 1
ATOM 2305 C C . THR B 1 114 ? 2.246 10.789 15.617 1 96.75 114 THR B C 1
ATOM 2307 O O . THR B 1 114 ? 1.192 10.969 15 1 96.75 114 THR B O 1
ATOM 2310 N N . ILE B 1 115 ? 2.666 9.617 15.977 1 96.81 115 ILE B N 1
ATOM 2311 C CA . ILE B 1 115 ? 1.934 8.383 15.711 1 96.81 115 ILE B CA 1
ATOM 2312 C C . ILE B 1 115 ? 1.914 7.52 16.969 1 96.81 115 ILE B C 1
ATOM 2314 O O . ILE B 1 115 ? 2.898 7.465 17.703 1 96.81 115 ILE B O 1
ATOM 2318 N N . CYS B 1 116 ? 0.826 6.867 17.156 1 94.88 116 CYS B N 1
ATOM 2319 C CA . CYS B 1 116 ? 0.713 6.004 18.328 1 94.88 116 CYS B CA 1
ATOM 2320 C C . CYS B 1 116 ? 1.422 4.676 18.094 1 94.88 116 CYS B C 1
ATOM 2322 O O . CYS B 1 116 ? 1.566 4.238 16.953 1 94.88 116 CYS B O 1
ATOM 2324 N N . GLU B 1 117 ? 1.705 3.914 19.141 1 92.25 117 GLU B N 1
ATOM 2325 C CA . GLU B 1 117 ? 2.568 2.736 19.109 1 92.25 117 GLU B CA 1
ATOM 2326 C C . GLU B 1 117 ? 1.852 1.547 18.469 1 92.25 117 GLU B C 1
ATOM 2328 O O . GLU B 1 117 ? 2.486 0.555 18.109 1 92.25 117 GLU B O 1
ATOM 2333 N N . VAL B 1 118 ? 0.62 1.587 18.328 1 89.44 118 VAL B N 1
ATOM 2334 C CA . VAL B 1 118 ? -0.102 0.44 17.781 1 89.44 118 VAL B CA 1
ATOM 2335 C C . VAL B 1 118 ? -0.659 0.781 16.406 1 89.44 118 VAL B C 1
ATOM 2337 O O . VAL B 1 118 ? -1.401 -0.007 15.812 1 89.44 118 VAL B O 1
ATOM 2340 N N . SER B 1 119 ? -0.333 1.911 15.906 1 94.19 119 SER B N 1
ATOM 2341 C CA . SER B 1 119 ? -0.881 2.428 14.656 1 94.19 119 SER B CA 1
ATOM 2342 C C . SER B 1 119 ? -0.325 1.671 13.453 1 94.19 119 SER B C 1
ATOM 2344 O O . SER B 1 119 ? 0.828 1.234 13.469 1 94.19 119 SER B O 1
ATOM 2346 N N . GLY B 1 120 ? -1.18 1.494 12.43 1 94.88 120 GLY B N 1
ATOM 2347 C CA . GLY B 1 120 ? -0.665 1.249 11.094 1 94.88 120 GLY B CA 1
ATOM 2348 C C . GLY B 1 120 ? -0.241 2.516 10.375 1 94.88 120 GLY B C 1
ATOM 2349 O O . GLY B 1 120 ? -0.313 3.609 10.938 1 94.88 120 GLY B O 1
ATOM 2350 N N . LEU B 1 121 ? 0.238 2.338 9.18 1 98 121 LEU B N 1
ATOM 2351 C CA . LEU B 1 121 ? 0.662 3.434 8.32 1 98 121 LEU B CA 1
ATOM 2352 C C . LEU B 1 121 ? 0.33 3.137 6.859 1 98 121 LEU B C 1
ATOM 2354 O O . LEU B 1 121 ? 0.695 2.082 6.34 1 98 121 LEU B O 1
ATOM 2358 N N . ALA B 1 122 ? -0.414 4.012 6.238 1 98.38 122 ALA B N 1
ATOM 2359 C CA . ALA B 1 122 ? -0.761 3.867 4.828 1 98.38 122 ALA B CA 1
ATOM 2360 C C . ALA B 1 122 ? -0.689 5.211 4.105 1 98.38 122 ALA B C 1
ATOM 2362 O O . ALA B 1 122 ? -0.96 6.258 4.699 1 98.38 122 ALA B O 1
ATOM 2363 N N . ALA B 1 123 ? -0.309 5.184 2.898 1 97.62 123 ALA B N 1
ATOM 2364 C CA . ALA B 1 123 ? -0.292 6.379 2.057 1 97.62 123 ALA B CA 1
ATOM 2365 C C . ALA B 1 123 ? -0.885 6.09 0.681 1 97.62 123 ALA B C 1
ATOM 2367 O O . ALA B 1 123 ? -0.788 4.965 0.18 1 97.62 123 ALA B O 1
ATOM 2368 N N . ASN B 1 124 ? -1.49 7.09 0.147 1 93.81 124 ASN B N 1
ATOM 2369 C CA . ASN B 1 124 ? -2.029 6.934 -1.2 1 93.81 124 ASN B CA 1
ATOM 2370 C C . ASN B 1 124 ? -2.07 8.266 -1.942 1 93.81 124 ASN B C 1
ATOM 2372 O O . ASN B 1 124 ? -2.02 9.328 -1.321 1 93.81 124 ASN B O 1
ATOM 2376 N N . VAL B 1 125 ? -1.981 8.141 -3.164 1 89.88 125 VAL B N 1
ATOM 2377 C CA . VAL B 1 125 ? -2.178 9.266 -4.066 1 89.88 125 VAL B CA 1
ATOM 2378 C C . VAL B 1 125 ? -3.033 8.836 -5.258 1 89.88 125 VAL B C 1
ATOM 2380 O O . VAL B 1 125 ? -2.916 7.707 -5.734 1 89.88 125 VAL B O 1
ATOM 2383 N N . PHE B 1 126 ? -4.02 9.703 -5.566 1 78 126 PHE B N 1
ATOM 2384 C CA . PHE B 1 126 ? -4.816 9.445 -6.762 1 78 126 PHE B CA 1
ATOM 2385 C C . PHE B 1 126 ? -4.617 10.547 -7.793 1 78 126 PHE B C 1
ATOM 2387 O O . PHE B 1 126 ? -4.75 11.727 -7.477 1 78 126 PHE B O 1
ATOM 2394 N N . GLN B 1 127 ? -4.203 10.055 -8.898 1 70.19 127 GLN B N 1
ATOM 2395 C CA . GLN B 1 127 ? -4.105 10.977 -10.023 1 70.19 127 GLN B CA 1
ATOM 2396 C C . GLN B 1 127 ? -5.168 10.672 -11.078 1 70.19 127 GLN B C 1
ATOM 2398 O O . GLN B 1 127 ? -5.117 9.633 -11.742 1 70.19 127 GLN B O 1
ATOM 2403 N N . SER B 1 128 ? -6.219 11.539 -11.055 1 63.56 128 SER B N 1
ATOM 2404 C CA . SER B 1 128 ? -7.266 11.32 -12.047 1 63.56 128 SER B CA 1
ATOM 2405 C C . SER B 1 128 ? -6.762 11.625 -13.453 1 63.56 128 SER B C 1
ATOM 2407 O O . SER B 1 128 ? -5.953 12.539 -13.641 1 63.56 128 SER B O 1
ATOM 2409 N N . THR B 1 129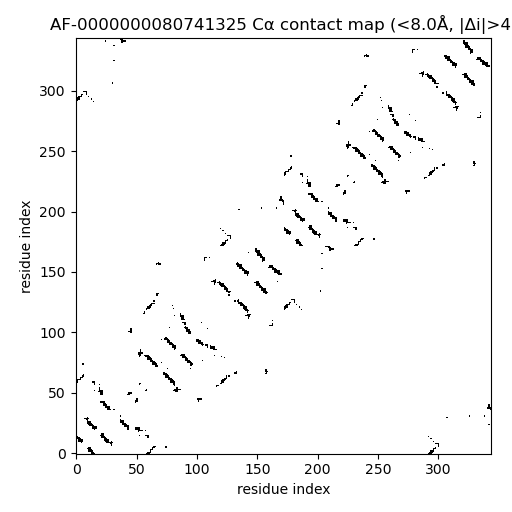 ? -7.234 10.828 -14.305 1 61.78 129 THR B N 1
ATOM 2410 C CA . THR B 1 129 ? -6.875 11.062 -15.703 1 61.78 129 THR B CA 1
ATOM 2411 C C . THR B 1 129 ? -7.43 12.406 -16.188 1 61.78 129 THR B C 1
ATOM 2413 O O . THR B 1 129 ? -6.844 13.047 -17.062 1 61.78 129 THR B O 1
ATOM 2416 N N . GLY B 1 130 ? -8.484 12.82 -15.641 1 61.47 130 GLY B N 1
ATOM 2417 C CA . GLY B 1 130 ? -9.133 14.031 -16.125 1 61.47 130 GLY B CA 1
ATOM 2418 C C . GLY B 1 130 ? -8.664 15.281 -15.414 1 61.47 130 GLY B C 1
ATOM 2419 O O . GLY B 1 130 ? -8.805 16.391 -15.938 1 61.47 130 GLY B O 1
ATOM 2420 N N . ASP B 1 131 ? -8.312 15.125 -14.234 1 62.59 131 ASP B N 1
ATOM 2421 C CA . ASP B 1 131 ? -7.801 16.25 -13.461 1 62.59 131 ASP B CA 1
ATOM 2422 C C . ASP B 1 131 ? -6.398 15.969 -12.93 1 62.59 131 ASP B C 1
ATOM 2424 O O . ASP B 1 131 ? -6.242 15.508 -11.797 1 62.59 131 ASP B O 1
ATOM 2428 N N . LYS B 1 132 ? -5.5 16.328 -13.719 1 61.59 132 LYS B N 1
ATOM 2429 C CA . LYS B 1 132 ? -4.109 16.016 -13.391 1 61.59 132 LYS B CA 1
ATOM 2430 C C . LYS B 1 132 ? -3.516 17.047 -12.445 1 61.59 132 LYS B C 1
ATOM 2432 O O . LYS B 1 132 ? -2.381 16.906 -11.984 1 61.59 132 LYS B O 1
ATOM 2437 N N . LYS B 1 133 ? -4.277 18 -12.102 1 63.59 133 LYS B N 1
ATOM 2438 C CA . LYS B 1 133 ? -3.639 19.125 -11.43 1 63.59 133 LYS B CA 1
ATOM 2439 C C . LYS B 1 133 ? -3.91 19.094 -9.922 1 63.59 133 LYS B C 1
ATOM 2441 O O . LYS B 1 133 ? -3.129 19.641 -9.133 1 63.59 133 LYS B O 1
ATOM 2446 N N . SER B 1 134 ? -5.078 18.641 -9.68 1 70.06 134 SER B N 1
ATOM 2447 C CA . SER B 1 134 ? -5.363 18.766 -8.258 1 70.06 134 SER B CA 1
ATOM 2448 C C . SER B 1 134 ? -5.609 17.406 -7.617 1 70.06 134 SER B C 1
ATOM 2450 O O . SER B 1 134 ? -6.707 16.859 -7.711 1 70.06 134 SER B O 1
ATOM 2452 N N . PHE B 1 135 ? -4.473 16.875 -7.109 1 82.19 135 PHE B N 1
ATOM 2453 C CA . PHE B 1 135 ? -4.691 15.68 -6.309 1 82.19 135 PHE B CA 1
ATOM 2454 C C . PHE B 1 135 ? -3.975 15.781 -4.969 1 82.19 135 PHE B C 1
ATOM 2456 O O . PHE B 1 135 ? -3.332 16.797 -4.68 1 82.19 135 PHE B O 1
ATOM 2463 N N . GLN B 1 136 ? -4.316 14.883 -4.109 1 88.44 136 GLN B N 1
ATOM 2464 C CA . GLN B 1 136 ? -3.795 14.922 -2.748 1 88.44 136 GLN B CA 1
ATOM 2465 C C . GLN B 1 136 ? -2.963 13.68 -2.443 1 88.44 136 GLN B C 1
ATOM 2467 O O . GLN B 1 136 ? -3.291 12.578 -2.895 1 88.44 136 GLN B O 1
ATOM 2472 N N . ILE B 1 137 ? -1.914 13.953 -1.82 1 93.31 137 ILE B N 1
ATOM 2473 C CA . ILE B 1 137 ? -1.296 12.852 -1.081 1 93.31 137 ILE B CA 1
ATOM 2474 C C . ILE B 1 137 ? -1.977 12.703 0.277 1 93.31 137 ILE B C 1
ATOM 2476 O O . ILE B 1 137 ? -2.23 13.688 0.968 1 93.31 137 ILE B O 1
ATOM 2480 N N . LYS B 1 138 ? -2.32 11.516 0.606 1 95.25 138 LYS B N 1
ATOM 2481 C CA . LYS B 1 138 ? -2.934 11.227 1.9 1 95.25 138 LYS B CA 1
ATOM 2482 C C . LYS B 1 138 ? -2.111 10.203 2.682 1 95.25 138 LYS B C 1
ATOM 2484 O O . LYS B 1 138 ? -1.724 9.164 2.141 1 95.25 138 LYS B O 1
ATOM 2489 N N . VAL B 1 139 ? -1.822 10.5 3.902 1 97.69 139 VAL B N 1
ATOM 2490 C CA . VAL B 1 139 ? -1.125 9.602 4.816 1 97.69 139 VAL B CA 1
ATOM 2491 C C . VAL B 1 139 ? -2.023 9.281 6.008 1 97.69 139 VAL B C 1
ATOM 2493 O O . VAL B 1 139 ? -2.441 10.18 6.742 1 97.69 139 VAL B O 1
ATOM 2496 N N . TYR B 1 140 ? -2.297 8.023 6.219 1 97.88 140 TYR B N 1
ATOM 2497 C CA . TYR B 1 140 ? -3.213 7.57 7.262 1 97.88 140 TYR B CA 1
ATOM 2498 C C . TYR B 1 140 ? -2.453 6.926 8.414 1 97.88 140 TYR B C 1
ATOM 2500 O O . TYR B 1 140 ? -1.54 6.125 8.195 1 97.88 140 TYR B O 1
ATOM 2508 N N . TYR B 1 141 ? -2.832 7.242 9.586 1 97.62 141 TYR B N 1
ATOM 2509 C CA . TYR B 1 141 ? -2.238 6.746 10.82 1 97.62 141 TYR B CA 1
ATOM 2510 C C . TYR B 1 141 ? -3.123 7.066 12.023 1 97.62 141 TYR B C 1
ATOM 2512 O O . TYR B 1 141 ? -4.141 7.746 11.883 1 97.62 141 TYR B O 1
ATOM 2520 N N . GLN B 1 142 ? -2.799 6.465 13.102 1 95.5 142 GLN B N 1
ATOM 2521 C CA . GLN B 1 142 ? -3.4 6.863 14.367 1 95.5 142 GLN B CA 1
ATOM 2522 C C . GLN B 1 142 ? -2.48 7.801 15.141 1 95.5 142 GLN B C 1
ATOM 2524 O O . GLN B 1 142 ? -1.358 7.43 15.492 1 95.5 142 GLN B O 1
ATOM 2529 N N . ARG B 1 143 ? -2.908 8.969 15.359 1 93.5 143 ARG B N 1
ATOM 2530 C CA . ARG B 1 143 ? -2.074 10.008 15.953 1 93.5 143 ARG B CA 1
ATOM 2531 C C . ARG B 1 143 ? -1.803 9.719 17.422 1 93.5 143 ARG B C 1
ATOM 2533 O O . ARG B 1 143 ? -0.685 9.914 17.906 1 93.5 143 ARG B O 1
ATOM 2540 N N . ASP B 1 144 ? -2.855 9.367 18.031 1 86.75 144 ASP B N 1
ATOM 2541 C CA . ASP B 1 144 ? -2.754 9.117 19.469 1 86.75 144 ASP B CA 1
ATOM 2542 C C . ASP B 1 144 ? -3.729 8.023 19.891 1 86.75 144 ASP B C 1
ATOM 2544 O O . ASP B 1 144 ? -4.402 7.418 19.062 1 86.75 144 ASP B O 1
ATOM 2548 N N . GLY B 1 145 ? -3.648 7.656 21.094 1 78.25 145 GLY B N 1
ATOM 2549 C CA . GLY B 1 145 ? -4.48 6.574 21.609 1 78.25 145 GLY B CA 1
ATOM 2550 C C . GLY B 1 145 ? -5.828 7.051 22.125 1 78.25 145 GLY B C 1
ATOM 2551 O O . GLY B 1 145 ? -6.461 6.375 22.938 1 78.25 145 GLY B O 1
ATOM 2552 N N . ALA B 1 146 ? -6.266 8.273 21.578 1 82.38 146 ALA B N 1
ATOM 2553 C CA . ALA B 1 146 ? -7.539 8.797 22.078 1 82.38 146 ALA B CA 1
ATOM 2554 C C . ALA B 1 146 ? -8.711 7.961 21.578 1 82.38 146 ALA B C 1
ATOM 2556 O O . ALA B 1 146 ? -9.727 7.828 22.266 1 82.38 146 ALA B O 1
ATOM 2557 N N . ASP B 1 147 ? -8.555 7.516 20.359 1 82.25 147 ASP B N 1
ATOM 2558 C CA . ASP B 1 147 ? -9.516 6.578 19.781 1 82.25 147 ASP B CA 1
ATOM 2559 C C . ASP B 1 147 ? -8.836 5.594 18.844 1 82.25 147 ASP B C 1
ATOM 2561 O O . ASP B 1 147 ? -7.617 5.652 18.641 1 82.25 147 ASP B O 1
ATOM 2565 N N . GLU B 1 148 ? -9.641 4.734 18.297 1 84.06 148 GLU B N 1
ATOM 2566 C CA . GLU B 1 148 ? -9.07 3.682 17.469 1 84.06 148 GLU B CA 1
ATOM 2567 C C . GLU B 1 148 ? -9.188 4.023 15.984 1 84.06 148 GLU B C 1
ATOM 2569 O O . GLU B 1 148 ? -8.859 3.203 15.125 1 84.06 148 GLU B O 1
ATOM 2574 N N . PHE B 1 149 ? -9.578 5.207 15.664 1 89.81 149 PHE B N 1
ATOM 2575 C CA . PHE B 1 149 ? -9.891 5.539 14.273 1 89.81 149 PHE B CA 1
ATOM 2576 C C . PHE B 1 149 ? -8.695 6.195 13.594 1 89.81 149 PHE B C 1
ATOM 2578 O O . PHE B 1 149 ? -7.875 6.848 14.25 1 89.81 149 PHE B O 1
ATOM 2585 N N . ALA B 1 150 ? -8.664 6.062 12.375 1 93.5 150 ALA B N 1
ATOM 2586 C CA . ALA B 1 150 ? -7.559 6.602 11.586 1 93.5 150 ALA B CA 1
ATOM 2587 C C . ALA B 1 150 ? -7.648 8.117 11.484 1 93.5 150 ALA B C 1
ATOM 2589 O O . ALA B 1 150 ? -8.742 8.68 11.375 1 93.5 150 ALA B O 1
ATOM 2590 N N . ASP B 1 151 ? -6.555 8.75 11.562 1 95.62 151 ASP B N 1
ATOM 2591 C CA . ASP B 1 151 ? -6.348 10.133 11.125 1 95.62 151 ASP B CA 1
ATOM 2592 C C . ASP B 1 151 ? -5.781 10.18 9.711 1 95.62 151 ASP B C 1
ATOM 2594 O O . ASP B 1 151 ? -5.309 9.172 9.188 1 95.62 151 ASP B O 1
ATOM 2598 N N . VAL B 1 152 ? -5.898 11.375 9.133 1 96.06 152 VAL B N 1
ATOM 2599 C CA . VAL B 1 152 ? -5.293 11.539 7.816 1 96.06 152 VAL B CA 1
ATOM 2600 C C . VAL B 1 152 ? -4.578 12.891 7.738 1 96.06 152 VAL B C 1
ATOM 2602 O O . VAL B 1 152 ? -5.148 13.922 8.109 1 96.06 152 VAL B O 1
ATOM 2605 N N . SER B 1 153 ? -3.318 12.859 7.43 1 96 153 SER B N 1
ATOM 2606 C CA . SER B 1 153 ? -2.602 14.047 6.977 1 96 153 SER B CA 1
ATOM 2607 C C . SER B 1 153 ? -2.533 14.102 5.453 1 96 153 SER B C 1
ATOM 2609 O O . SER B 1 153 ? -2.273 13.094 4.801 1 96 153 SER B O 1
ATOM 2611 N N . TYR B 1 154 ? -2.82 15.289 4.914 1 93.56 154 TYR B N 1
ATOM 2612 C CA . TYR B 1 154 ? -2.912 15.359 3.459 1 93.56 154 TYR B CA 1
ATOM 2613 C C . TYR B 1 154 ? -2.309 16.656 2.932 1 93.56 154 TYR B C 1
ATOM 2615 O O . TYR B 1 154 ? -2.242 17.656 3.648 1 93.56 154 TYR B O 1
ATOM 2623 N N . ASN B 1 155 ? -1.788 16.547 1.757 1 91.38 155 ASN B N 1
ATOM 2624 C CA . ASN B 1 155 ? -1.191 17.641 1.007 1 91.38 155 ASN B CA 1
ATOM 2625 C C . ASN B 1 155 ? -1.793 17.766 -0.391 1 91.38 155 ASN B C 1
ATOM 2627 O O . ASN B 1 155 ? -1.87 16.766 -1.123 1 91.38 155 ASN B O 1
ATOM 2631 N N . VAL B 1 156 ? -2.264 18.891 -0.727 1 83.94 156 VAL B N 1
ATOM 2632 C CA . VAL B 1 156 ? -2.703 19.141 -2.096 1 83.94 156 VAL B CA 1
ATOM 2633 C C . VAL B 1 156 ? -1.492 19.391 -2.994 1 83.94 156 VAL B C 1
ATOM 2635 O O . VAL B 1 156 ? -0.803 20.406 -2.855 1 83.94 156 VAL B O 1
ATOM 2638 N N . VAL B 1 157 ? -1.342 18.453 -3.912 1 82.19 157 VAL B N 1
ATOM 2639 C CA . VAL B 1 157 ? -0.159 18.531 -4.766 1 82.19 157 VAL B CA 1
ATOM 2640 C C . VAL B 1 157 ? -0.333 19.641 -5.793 1 82.19 157 VAL B C 1
ATOM 2642 O O . VAL B 1 157 ? -1.388 19.766 -6.422 1 82.19 157 VAL B O 1
ATOM 2645 N N . GLY B 1 158 ? 0.755 20.344 -6.184 1 69.5 158 GLY B N 1
ATOM 2646 C CA . GLY B 1 158 ? 0.722 21.391 -7.195 1 69.5 158 GLY B CA 1
ATOM 2647 C C . GLY B 1 158 ? 0.457 22.766 -6.621 1 69.5 158 GLY B C 1
ATOM 2648 O O . GLY B 1 158 ? 0.738 23.781 -7.27 1 69.5 158 GLY B O 1
ATOM 2649 N N . VAL B 1 159 ? -0.24 22.906 -5.633 1 64 159 VAL B N 1
ATOM 2650 C CA . VAL B 1 159 ? -0.376 24.234 -5.027 1 64 159 VAL B CA 1
ATOM 2651 C C . VAL B 1 159 ? 0.764 24.469 -4.039 1 64 159 VAL B C 1
ATOM 2653 O O . VAL B 1 159 ? 1.928 24.203 -4.352 1 64 159 VAL B O 1
ATOM 2656 N N . THR B 1 160 ? 0.452 24.594 -2.824 1 60.41 160 THR B N 1
ATOM 2657 C CA . THR B 1 160 ? 1.46 24.656 -1.772 1 60.41 160 THR B CA 1
ATOM 2658 C C . THR B 1 160 ? 1.601 23.297 -1.077 1 60.41 160 THR B C 1
ATOM 2660 O O . THR B 1 160 ? 0.645 22.531 -1.018 1 60.41 160 THR B O 1
ATOM 2663 N N . ASP B 1 161 ? 2.768 22.812 -1.026 1 65.62 161 ASP B N 1
ATOM 2664 C CA . ASP B 1 161 ? 2.977 21.609 -0.225 1 65.62 161 ASP B CA 1
ATOM 2665 C C . ASP B 1 161 ? 2.646 21.859 1.244 1 65.62 161 ASP B C 1
ATOM 2667 O O . ASP B 1 161 ? 3.518 21.75 2.109 1 65.62 161 ASP B O 1
ATOM 2671 N N . GLU B 1 162 ? 1.514 22.344 1.378 1 83.06 162 GLU B N 1
ATOM 2672 C CA . GLU B 1 162 ? 1.053 22.531 2.75 1 83.06 162 GLU B CA 1
ATOM 2673 C C . GLU B 1 162 ? 0.282 21.312 3.246 1 83.06 162 GLU B C 1
ATOM 2675 O O . GLU B 1 162 ? -0.6 20.812 2.551 1 83.06 162 GLU B O 1
ATOM 2680 N N . TRP B 1 163 ? 0.769 20.844 4.34 1 92.69 163 TRP B N 1
ATOM 2681 C CA . TRP B 1 163 ? 0.147 19.672 4.953 1 92.69 163 TRP B CA 1
ATOM 2682 C C . TRP B 1 163 ? -0.92 20.094 5.961 1 92.69 163 TRP B C 1
ATOM 2684 O O . TRP B 1 163 ? -0.728 21.031 6.723 1 92.69 163 TRP B O 1
ATOM 2694 N N . SER B 1 164 ? -2.014 19.453 5.883 1 91.56 164 SER B N 1
ATOM 2695 C CA . SER B 1 164 ? -3.102 19.562 6.848 1 91.56 164 SER B CA 1
ATOM 2696 C C . SER B 1 164 ? -3.486 18.203 7.422 1 91.56 164 SER B C 1
ATOM 2698 O O . SER B 1 164 ? -3.098 17.172 6.879 1 91.56 164 SER B O 1
ATOM 2700 N N . THR B 1 165 ? -4.133 18.281 8.586 1 92.69 165 THR B N 1
ATOM 2701 C CA . THR B 1 165 ? -4.531 17.031 9.219 1 92.69 165 THR B CA 1
ATOM 2702 C C . THR B 1 165 ? -6.023 17.031 9.539 1 92.69 165 THR B C 1
ATOM 2704 O O . THR B 1 165 ? -6.559 18.047 10.008 1 92.69 165 THR B O 1
ATOM 2707 N N . ARG B 1 166 ? -6.664 16.047 9.188 1 92.19 166 ARG B N 1
ATOM 2708 C CA . ARG B 1 166 ? -7.996 15.719 9.688 1 92.19 166 ARG B CA 1
ATOM 2709 C C . ARG B 1 166 ? -7.926 14.648 10.773 1 92.19 166 ARG B C 1
ATOM 2711 O O . ARG B 1 166 ? -7.668 13.477 10.477 1 92.19 166 ARG B O 1
ATOM 2718 N N . PRO B 1 167 ? -8.297 15.172 11.977 1 89.25 167 PRO B N 1
ATOM 2719 C CA . PRO B 1 167 ? -8.289 14.164 13.031 1 89.25 167 PRO B CA 1
ATOM 2720 C C . PRO B 1 167 ? -9.492 13.219 12.961 1 89.25 167 PRO B C 1
ATOM 2722 O O . PRO B 1 167 ? -10.617 13.664 12.742 1 89.25 167 PRO B O 1
ATOM 2725 N N . ASN B 1 168 ? -9.352 11.922 12.812 1 91.69 168 ASN B N 1
ATOM 2726 C CA . ASN B 1 168 ? -10.406 10.914 12.852 1 91.69 168 ASN B CA 1
ATOM 2727 C C . ASN B 1 168 ? -11.258 10.953 11.594 1 91.69 168 ASN B C 1
ATOM 2729 O O . ASN B 1 168 ? -12.258 11.672 11.531 1 91.69 168 ASN B O 1
ATOM 2733 N N . VAL B 1 169 ? -11.148 10.172 10.711 1 93 169 VAL B N 1
ATOM 2734 C CA . VAL B 1 169 ? -11.781 10.203 9.398 1 93 169 VAL B CA 1
ATOM 2735 C C . VAL B 1 169 ? -13.258 9.828 9.523 1 93 169 VAL B C 1
ATOM 2737 O O . VAL B 1 169 ? -14.039 10.023 8.594 1 93 169 VAL B O 1
ATOM 2740 N N . THR B 1 170 ? -13.641 9.297 10.656 1 91.62 170 THR B N 1
ATOM 2741 C CA . THR B 1 170 ? -15.031 8.898 10.844 1 91.62 170 THR B CA 1
ATOM 2742 C C . THR B 1 170 ? -15.891 10.102 11.242 1 91.62 170 THR B C 1
ATOM 2744 O O . THR B 1 170 ? -17.109 9.977 11.398 1 91.62 170 THR B O 1
ATOM 2747 N N . GLU B 1 171 ? -15.273 11.219 11.414 1 87.5 171 GLU B N 1
ATOM 2748 C CA . GLU B 1 171 ? -15.992 12.445 11.742 1 87.5 171 GLU B CA 1
ATOM 2749 C C . GLU B 1 171 ? -15.984 13.422 10.57 1 87.5 171 GLU B C 1
ATOM 2751 O O . GLU B 1 171 ? -15.047 13.438 9.773 1 87.5 171 GLU B O 1
ATOM 2756 N N . ALA B 1 172 ? -17.141 14.242 10.469 1 81.5 172 ALA B N 1
ATOM 2757 C CA . ALA B 1 172 ? -17.203 15.258 9.414 1 81.5 172 ALA B CA 1
ATOM 2758 C C . ALA B 1 172 ? -16.438 16.516 9.805 1 81.5 172 ALA B C 1
ATOM 2760 O O . ALA B 1 172 ? -16.297 16.812 10.992 1 81.5 172 ALA B O 1
#

Radius of gyration: 18.52 Å; Cα contacts (8 Å, |Δi|>4): 888; chains: 2; bounding box: 48×47×45 Å

Solvent-accessible surface area (backbone atoms only — not comparable to full-atom values): 17798 Å² total; per-residue (Å²): 61,34,42,32,45,44,94,82,37,24,38,39,38,37,35,62,48,96,84,29,31,37,30,36,35,35,42,77,49,63,58,84,50,89,77,51,62,37,28,49,74,46,70,43,40,46,94,86,39,73,43,48,35,11,81,86,48,68,51,46,25,44,39,49,52,67,31,70,67,30,80,88,39,34,38,35,37,39,38,36,35,27,31,49,90,47,54,30,44,37,37,36,32,30,63,48,63,90,86,46,64,45,39,76,28,56,71,62,39,72,65,57,45,52,43,30,80,82,46,49,40,21,29,37,62,44,76,46,89,88,43,61,62,64,35,43,42,39,39,36,32,22,53,47,85,86,55,94,52,45,16,37,39,36,26,44,42,52,77,50,83,51,74,46,74,46,78,40,44,73,47,95,62,32,42,33,43,44,94,82,38,25,37,39,40,37,35,62,49,96,84,29,31,37,31,35,34,34,43,78,48,65,57,84,50,89,77,51,62,38,29,48,75,45,70,43,41,46,93,85,38,72,43,48,35,10,81,84,48,68,52,46,26,43,40,46,52,68,30,72,63,30,80,86,38,36,39,35,39,39,38,37,35,26,31,48,89,47,55,29,45,37,37,35,30,30,64,50,64,91,85,46,65,44,38,75,28,57,69,62,37,71,66,58,45,51,44,31,81,81,44,50,40,23,31,38,62,43,78,45,90,86,46,64,59,72,32,43,43,39,38,37,31,22,52,47,85,87,56,93,53,45,22,36,38,35,25,45,42,48,69,58,79,50,75,48,73,46,81,32,44,72,49,96

pLDDT: mean 91.65, std 8.7, range [60.41, 98.88]

Organism: Fusarium oxysporum (strain Fo5176) (NCBI:txid660025)

Sequence (344 aa):
MVAVAQNDGNTILFQVNKNFEIIFYESRTPSERIPRKKYDMNTLKIKGKSIKVNPKLPIISAVAFTHPESCGGRAQVRVYYVDRDSLFLREIIRVGDKDEDWNDGMDFNDKDYTICEVSGLAANVFQSTGDKKSFQIKVYYQRDGADEFADVSYNVVGVTDEWSTRPNVTEAMVAVAQNDGNTILFQVNKNFEIIFYESRTPSERIPRKKYDMNTLKIKGKSIKVNPKLPIISAVAFTHPESCGGRAQVRVYYVDRDSLFLREIIRVGDKDEDWNDGMDFNDKDYTICEVSGLAANVFQSTGDKKSFQIKVYYQRDGADEFADVSYNVVGVTDEWSTRPNVTEA

Nearest PDB structures (foldseek):
  7fik-assembly1_E  TM=4.958E-01  e=3.384E-03  Xenopus laevis
  7tdz-assembly1_a  TM=4.544E-01  e=3.769E-03  Xenopus laevis
  4zfs-assembly3_C  TM=1.556E-01  e=2.812E+00  Hydrozoa
  7fik-assembly1_E  TM=4.923E-01  e=2.051E-03  Xenopus laevis
  7tdz-assembly1_a  TM=4.538E-01  e=3.489E-03  Xenopus laevis

Foldseek 3Di:
DEWEAEPQQWIKAWDQDPQQFIKIWIAPHNDCDPPHDGTDIDTADAPPHTAGAAPLASAKEKYWDFACQPPVRFIKIKMWGAHHVFQWIWIWMFTHDPPGHIDTPCQRRVVRQGAESVKHKYWDKDQDPVHRQWTKIWIWIQRYVPDDAIKIWMAIPNPDRHIDIDNHPVDD/DEWEAEPQQWIKAWDQDPQQFIKIWIAPHNDCDPPHDGTDIDTADAPPHTAGAAPLASAKEKYWDFACQAPVRFIKIKMWGAHHPFQWIWIWMFTHDPPGHIDTPCQRRVVRQGAESVKHKYWDKDQDPVDRHWIKIWIWIHRYVPDDAIKIWMATPNPDRHIDIDHGPVDD

Secondary structure (DSSP, 8-state):
-EEEE-TTS-EEEEEE-TTSBEEEEE-SSS--SSSP-PPEEEE-EETTEE-BB-TTS--EEEEEEE-TTSGGG-EEEEEEEEBTTSSBEEEEEEESSTTSPEEE-HHHHTT--B--TT--EEEEE---SS--S-EEEEEEE--STT-SSPEEEEEEETT---EEEES-TT--/-EEEE-TTS-EEEEEE-TTSBEEEEE-SSS--SSSP-PPEEEE-EETTEE-BB-TTS--EEEEEEE-TTSGGG-EEEEEEEEBTTSSBEEEEEEESSTTSPEEE-HHHHTT--B--TT--EEEEE---SS--S-EEEEEEE--STT-SSPEEEEEEETS---EEEES-TT--